Protein AF-A0AAV7D229-F1 (afdb_monomer_lite)

InterPro domains:
  IPR003193 ADP-ribosyl cyclase (CD38/157) [PF02267] (33-191)
  IPR003193 ADP-ribosyl cyclase (CD38/157) [PTHR10912] (14-195)

Radius of gyration: 22.85 Å; chains: 1; bounding box: 58×50×82 Å

Organism: Engystomops pustulosus (NCBI:txid76066)

pLDDT: mean 80.45, std 21.72, range [28.45, 98.75]

Foldseek 3Di:
DDDDDDDPVNVVVVVVVVVVVPPQPQAPAAFFDPPLLVLLLVLLCCCCPPLCVVQPDADSVQLSCLLCQQAFPDDQQAGALVSSVSNCVRQDDAADAPQEEAEDPPVVVVCVCCVLVPRHQYLCSGSLNVSCPPTDWHYTPVDRGTTRGRHHDCVRHCNGSVNSSCLNSLLVSLVRYHHAHEYEFEQPDVVGRDDDDDPDDCVPCSSCVVPPVNVPPDDDDDDDDDPDDDPHPYDYDYDPDPPDD

Sequence (245 aa):
MRPSRVTLDGLLFAMITIINLQRADQWRGPGTTPNLEDIVIGRCYDYIETVNPSVGKKNCTAIWEAFQGAFISKDPCSVFPSDYERYINLTLHDIPMNKSLFWENNKQLVHRLSDRGKRYMALGDTLMGWLADNLHFCGSSSNSGFDYNSCPTSSECESNAQESFWRSASVTYAKHSSGEIQIMLNGSTPGGGFPMPRAVRILQCVDFPGNPECTTNSGSGFTSVWMTMIPVWITIMNNYGNMND

Secondary structure (DSSP, 8-state):
-------HHHHHHHHHHHHHHT-----SEEPPPTTHHHHHHHHHHHIIIII-GGG----HHHHHHHHHHTTTTS-TT---GGGGHHHHHHH--PPPTT-EEEEES-HHHHHHHHTTTTS-EEGGGSHHHHHHTT----B-SSSSSB-SSEE--TTT-SSSHHHHHHHHHHHHHHHH--SSEEEEE-TTSTT-SSPP--S--IIIIIT-TT-GGGT-SS----------S----EEEEE-------

Structure (mmCIF, N/CA/C/O backbone):
data_AF-A0AAV7D229-F1
#
_entry.id   AF-A0AAV7D229-F1
#
loop_
_atom_site.group_PDB
_atom_site.id
_atom_site.type_symbol
_atom_site.label_atom_id
_atom_site.label_alt_id
_atom_site.label_comp_id
_atom_site.label_asym_id
_atom_site.label_entity_id
_atom_site.label_seq_id
_atom_site.pdbx_PDB_ins_code
_atom_site.Cartn_x
_atom_site.Cartn_y
_atom_site.Cartn_z
_atom_site.occupancy
_atom_site.B_iso_or_equiv
_atom_site.auth_seq_id
_atom_site.auth_comp_id
_atom_site.auth_asym_id
_atom_site.auth_atom_id
_atom_site.pdbx_PDB_model_num
ATOM 1 N N . MET A 1 1 ? 37.453 -1.808 -56.413 1.00 39.66 1 MET A N 1
ATOM 2 C CA . MET A 1 1 ? 36.719 -1.650 -55.137 1.00 39.66 1 MET A CA 1
ATOM 3 C C . MET A 1 1 ? 37.425 -2.495 -54.087 1.00 39.66 1 MET A C 1
ATOM 5 O O . MET A 1 1 ? 37.495 -3.703 -54.264 1.00 39.66 1 MET A O 1
ATOM 9 N N . ARG A 1 2 ? 38.064 -1.882 -53.080 1.00 38.62 2 ARG A N 1
ATOM 10 C CA . ARG A 1 2 ? 38.695 -2.626 -51.973 1.00 38.62 2 ARG A CA 1
ATOM 11 C C . ARG A 1 2 ? 37.631 -2.908 -50.908 1.00 38.62 2 ARG A C 1
ATOM 13 O O . ARG A 1 2 ? 36.910 -1.972 -50.571 1.00 38.62 2 ARG A O 1
ATOM 20 N N . PRO A 1 3 ? 37.528 -4.135 -50.375 1.00 46.88 3 PRO A N 1
ATOM 21 C CA . PRO A 1 3 ? 36.624 -4.404 -49.271 1.00 46.88 3 PRO A CA 1
ATOM 22 C C . PRO A 1 3 ? 37.187 -3.738 -48.013 1.00 46.88 3 PRO A C 1
ATOM 24 O O . PRO A 1 3 ? 38.357 -3.928 -47.666 1.00 46.88 3 PRO A O 1
ATOM 27 N N . SER A 1 4 ? 36.371 -2.924 -47.351 1.00 54.12 4 SER A N 1
ATOM 28 C CA . SER A 1 4 ? 36.702 -2.336 -46.057 1.00 54.12 4 SER A CA 1
ATOM 29 C C . SER A 1 4 ? 36.897 -3.466 -45.045 1.00 54.12 4 SER A C 1
ATOM 31 O O . SER A 1 4 ? 35.955 -4.193 -44.733 1.00 54.12 4 SER A O 1
ATOM 33 N N . ARG A 1 5 ? 38.130 -3.655 -44.558 1.00 60.75 5 ARG A N 1
ATOM 34 C CA . ARG A 1 5 ? 38.412 -4.584 -43.457 1.00 60.75 5 ARG A CA 1
ATOM 35 C C . ARG A 1 5 ? 37.833 -3.993 -42.178 1.00 60.75 5 ARG A C 1
ATOM 37 O O . ARG A 1 5 ? 38.346 -2.997 -41.679 1.00 60.75 5 ARG A O 1
ATOM 44 N N . VAL A 1 6 ? 36.784 -4.619 -41.657 1.00 59.16 6 VAL A N 1
ATOM 45 C CA . VAL A 1 6 ? 36.328 -4.394 -40.284 1.00 59.16 6 VAL A CA 1
ATOM 46 C C . VAL A 1 6 ? 37.417 -4.939 -39.358 1.00 59.16 6 VAL A C 1
ATOM 48 O O . VAL A 1 6 ? 37.802 -6.103 -39.474 1.00 59.16 6 VAL A O 1
ATOM 51 N N . THR A 1 7 ? 37.982 -4.089 -38.503 1.00 75.06 7 THR A N 1
ATOM 52 C CA . THR A 1 7 ? 39.012 -4.496 -37.540 1.00 75.06 7 THR A CA 1
ATOM 53 C C . THR A 1 7 ? 38.364 -5.197 -36.348 1.00 75.06 7 THR A C 1
ATOM 55 O O . THR A 1 7 ? 37.243 -4.868 -35.956 1.00 75.06 7 THR A O 1
ATOM 58 N N . LEU A 1 8 ? 39.069 -6.166 -35.758 1.00 68.12 8 LEU A N 1
ATOM 59 C CA . LEU A 1 8 ? 38.616 -6.876 -34.557 1.00 68.12 8 LEU A CA 1
ATOM 60 C C . LEU A 1 8 ? 38.326 -5.897 -33.407 1.00 68.12 8 LEU A C 1
ATOM 62 O O . LEU A 1 8 ? 37.342 -6.065 -32.696 1.00 68.12 8 LEU A O 1
ATOM 66 N N . ASP A 1 9 ? 39.112 -4.823 -33.305 1.00 71.25 9 ASP A N 1
ATOM 67 C CA . ASP A 1 9 ? 38.902 -3.742 -32.338 1.00 71.25 9 ASP A CA 1
ATOM 68 C C . ASP A 1 9 ? 37.598 -2.979 -32.596 1.00 71.25 9 ASP A C 1
ATOM 70 O O . ASP A 1 9 ? 36.890 -2.638 -31.655 1.00 71.25 9 ASP A O 1
ATOM 74 N N . GLY A 1 10 ? 37.227 -2.763 -33.864 1.00 73.44 10 GLY A N 1
ATOM 75 C CA . GLY A 1 10 ? 35.945 -2.155 -34.230 1.00 73.44 10 GLY A CA 1
ATOM 76 C C . GLY A 1 10 ? 34.748 -3.029 -33.845 1.00 73.44 10 GLY A C 1
ATOM 77 O O . GLY A 1 10 ? 33.734 -2.512 -33.380 1.00 73.44 10 GLY A O 1
ATOM 78 N N . LEU A 1 11 ? 34.882 -4.355 -33.966 1.00 73.75 11 LEU A N 1
ATOM 79 C CA . LEU A 1 11 ? 33.880 -5.311 -33.483 1.00 73.75 11 LEU A CA 1
ATOM 80 C C . LEU A 1 11 ? 33.828 -5.356 -31.953 1.00 73.75 11 LEU A C 1
ATOM 82 O O . LEU A 1 11 ? 32.740 -5.408 -31.393 1.00 73.75 11 LEU A O 1
ATOM 86 N N . LEU A 1 12 ? 34.975 -5.297 -31.272 1.00 69.81 12 LEU A N 1
ATOM 87 C CA . LEU A 1 12 ? 35.041 -5.300 -29.811 1.00 69.81 12 LEU A CA 1
ATOM 88 C C . LEU A 1 12 ? 34.428 -4.023 -29.224 1.00 69.81 12 LEU A C 1
ATOM 90 O O . LEU A 1 12 ? 33.632 -4.103 -28.294 1.00 69.81 12 LEU A O 1
ATOM 94 N N . PHE A 1 13 ? 34.727 -2.857 -29.802 1.00 69.94 13 PHE A N 1
ATOM 95 C CA . PHE A 1 13 ? 34.089 -1.594 -29.431 1.00 69.94 13 PHE A CA 1
ATOM 96 C C . PHE A 1 13 ? 32.586 -1.628 -29.699 1.00 69.94 13 PHE A C 1
ATOM 98 O O . PHE A 1 13 ? 31.817 -1.237 -28.824 1.00 69.94 13 PHE A O 1
ATOM 105 N N . ALA A 1 14 ? 32.144 -2.141 -30.851 1.00 67.44 14 ALA A N 1
ATOM 106 C CA . ALA A 1 14 ? 30.720 -2.299 -31.137 1.00 67.44 14 ALA A CA 1
ATOM 107 C C . ALA A 1 14 ? 30.042 -3.231 -30.119 1.00 67.44 14 ALA A C 1
ATOM 109 O O . ALA A 1 14 ? 29.000 -2.876 -29.583 1.00 67.44 14 ALA A O 1
ATOM 110 N N . MET A 1 15 ? 30.660 -4.363 -29.773 1.00 63.50 15 MET A N 1
ATOM 111 C CA . MET A 1 15 ? 30.154 -5.296 -28.761 1.00 63.50 15 MET A CA 1
ATOM 112 C C . MET A 1 15 ? 30.121 -4.674 -27.363 1.00 63.50 15 MET A C 1
ATOM 114 O O . MET A 1 15 ? 29.114 -4.797 -26.684 1.00 63.50 15 MET A O 1
ATOM 118 N N . ILE A 1 16 ? 31.160 -3.950 -26.937 1.00 61.31 16 ILE A N 1
ATOM 119 C CA . ILE A 1 16 ? 31.172 -3.227 -25.653 1.00 61.31 16 ILE A CA 1
ATOM 120 C C . ILE A 1 16 ? 30.088 -2.141 -25.636 1.00 61.31 16 ILE A C 1
ATOM 122 O O . ILE A 1 16 ? 29.421 -1.949 -24.622 1.00 61.31 16 ILE A O 1
ATOM 126 N N . THR A 1 17 ? 29.871 -1.450 -26.753 1.00 58.50 17 THR A N 1
ATOM 127 C CA . THR A 1 17 ? 28.811 -0.439 -26.875 1.00 58.50 17 THR A CA 1
ATOM 128 C C . THR A 1 17 ? 27.427 -1.096 -26.809 1.00 58.50 17 THR A C 1
ATOM 130 O O . THR A 1 17 ? 26.574 -0.622 -26.070 1.00 58.50 17 THR A O 1
ATOM 133 N N . ILE A 1 18 ? 27.224 -2.238 -27.477 1.00 57.59 18 ILE A N 1
ATOM 134 C CA . ILE A 1 18 ? 25.986 -3.037 -27.422 1.00 57.59 18 ILE A CA 1
ATOM 135 C C . ILE A 1 18 ? 25.740 -3.601 -26.012 1.00 57.59 18 ILE A C 1
ATOM 137 O O . ILE A 1 18 ? 24.624 -3.506 -25.515 1.00 57.59 18 ILE A O 1
ATOM 141 N N . ILE A 1 19 ? 26.774 -4.109 -25.331 1.00 54.88 19 ILE A N 1
ATOM 142 C CA . ILE A 1 19 ? 26.694 -4.605 -23.946 1.00 54.88 19 ILE A CA 1
ATOM 143 C C . ILE A 1 19 ? 26.303 -3.474 -22.982 1.00 54.88 19 ILE A C 1
ATOM 145 O O . ILE A 1 19 ? 25.500 -3.693 -22.080 1.00 54.88 19 ILE A O 1
ATOM 149 N N . ASN A 1 20 ? 26.825 -2.257 -23.174 1.00 50.81 20 ASN A N 1
ATOM 150 C CA . ASN A 1 20 ? 26.458 -1.104 -22.345 1.00 50.81 20 ASN A CA 1
ATOM 151 C C . ASN A 1 20 ? 25.061 -0.542 -22.672 1.00 50.81 20 ASN A C 1
ATOM 153 O O . ASN A 1 20 ? 24.402 -0.033 -21.772 1.00 50.81 20 ASN A O 1
ATOM 157 N N . LEU A 1 21 ? 24.583 -0.666 -23.916 1.00 49.28 21 LEU A N 1
ATOM 158 C CA . LEU A 1 21 ? 23.215 -0.296 -24.319 1.00 49.28 21 LEU A CA 1
ATOM 159 C C . LEU A 1 21 ? 22.145 -1.313 -23.879 1.00 49.28 21 LEU A C 1
ATOM 161 O O . LEU A 1 21 ? 20.966 -0.978 -23.865 1.00 49.28 21 LEU A O 1
ATOM 165 N N . GLN A 1 22 ? 22.535 -2.542 -23.528 1.00 45.69 22 GLN A N 1
ATOM 166 C CA . GLN A 1 22 ? 21.637 -3.631 -23.118 1.00 45.69 22 GLN A CA 1
ATOM 167 C C . GLN A 1 22 ? 21.624 -3.904 -21.609 1.00 45.69 22 GLN A C 1
ATOM 169 O O . GLN A 1 22 ? 21.154 -4.961 -21.182 1.00 45.69 22 GLN A O 1
ATOM 174 N N . ARG A 1 23 ? 22.081 -2.972 -20.767 1.00 50.50 23 ARG A N 1
ATOM 175 C CA . ARG A 1 23 ? 21.663 -3.011 -19.364 1.00 50.50 23 ARG A CA 1
ATOM 176 C C . ARG A 1 23 ? 20.209 -2.553 -19.305 1.00 50.50 23 ARG A C 1
ATOM 178 O O . ARG A 1 23 ? 19.932 -1.377 -19.130 1.00 50.50 23 ARG A O 1
ATOM 185 N N . ALA A 1 24 ? 19.281 -3.501 -19.452 1.00 55.66 24 ALA A N 1
ATOM 186 C CA . ALA A 1 24 ? 18.057 -3.422 -18.666 1.00 55.66 24 ALA A CA 1
ATOM 187 C C . ALA A 1 24 ? 18.522 -3.163 -17.230 1.00 55.66 24 ALA A C 1
ATOM 189 O O . ALA A 1 24 ? 19.373 -3.917 -16.746 1.00 55.66 24 ALA A O 1
ATOM 190 N N . ASP A 1 25 ? 18.114 -2.042 -16.638 1.00 63.59 25 ASP A N 1
ATOM 191 C CA . ASP A 1 25 ? 18.619 -1.603 -15.340 1.00 63.59 25 ASP A CA 1
ATOM 192 C C . ASP A 1 25 ? 18.453 -2.744 -14.336 1.00 63.59 25 ASP A C 1
ATOM 194 O O . ASP A 1 25 ? 17.349 -3.085 -13.924 1.00 63.59 25 ASP A O 1
ATOM 198 N N . GLN A 1 26 ? 19.558 -3.419 -14.017 1.00 80.44 26 GLN A N 1
ATOM 199 C CA . GLN A 1 26 ? 19.537 -4.542 -13.099 1.00 80.44 26 GLN A CA 1
ATOM 200 C C . GLN A 1 26 ? 19.527 -3.955 -11.695 1.00 80.44 26 GLN A C 1
ATOM 202 O O . GLN A 1 26 ? 20.572 -3.575 -11.162 1.00 80.44 26 GLN A O 1
ATOM 207 N N . TRP A 1 27 ? 18.336 -3.844 -11.123 1.00 90.88 27 TRP A N 1
ATOM 208 C CA . TRP A 1 27 ? 18.140 -3.294 -9.792 1.00 90.88 27 TRP A CA 1
ATOM 209 C C . TRP A 1 27 ? 18.528 -4.301 -8.707 1.00 90.88 27 TRP A C 1
ATOM 211 O O . TRP A 1 27 ? 18.562 -5.515 -8.931 1.00 90.88 27 TRP A O 1
ATOM 221 N N . ARG A 1 28 ? 18.808 -3.809 -7.496 1.00 92.56 28 ARG A N 1
ATOM 222 C CA . ARG A 1 28 ? 19.153 -4.675 -6.355 1.00 92.56 28 ARG A CA 1
ATOM 223 C C . ARG A 1 28 ? 17.939 -5.246 -5.623 1.00 92.56 28 ARG A C 1
ATOM 225 O O . ARG A 1 28 ? 18.107 -6.148 -4.803 1.00 92.56 28 ARG A O 1
ATOM 232 N N . GLY A 1 29 ? 16.746 -4.710 -5.867 1.00 92.75 29 GLY A N 1
ATOM 233 C CA . GL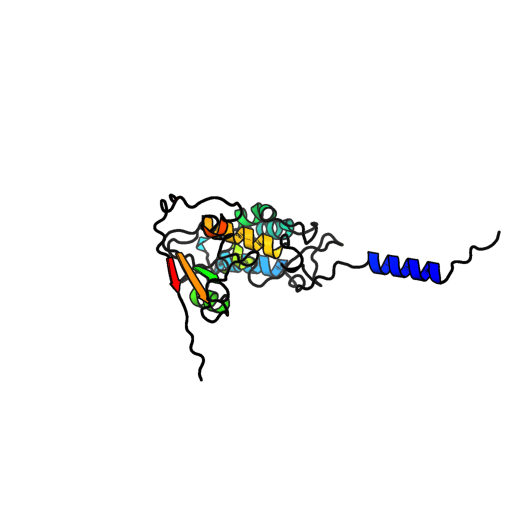Y A 1 29 ? 15.513 -5.163 -5.235 1.00 92.75 29 GLY A CA 1
ATOM 234 C C . GLY A 1 29 ? 14.895 -6.367 -5.949 1.00 92.75 29 GLY A C 1
ATOM 235 O O . GLY A 1 29 ? 15.173 -6.601 -7.129 1.00 92.75 29 GLY A O 1
ATOM 236 N N . PRO A 1 30 ? 14.037 -7.133 -5.253 1.00 95.00 30 PRO A N 1
ATOM 237 C CA . PRO A 1 30 ? 13.289 -8.218 -5.875 1.00 95.00 30 PRO A CA 1
ATOM 238 C C . PRO A 1 30 ? 12.403 -7.675 -7.000 1.00 95.00 30 PRO A C 1
ATOM 240 O O . PRO A 1 30 ? 11.846 -6.583 -6.886 1.00 95.00 30 PRO A O 1
ATOM 243 N N . GLY A 1 31 ? 12.273 -8.443 -8.079 1.00 95.06 31 GLY A N 1
ATOM 244 C CA . GLY A 1 31 ? 11.356 -8.117 -9.163 1.00 95.06 31 GLY A CA 1
ATOM 245 C C . GLY A 1 31 ? 9.888 -8.159 -8.741 1.00 95.06 31 GLY A C 1
ATOM 246 O O . GLY A 1 31 ? 9.525 -8.571 -7.633 1.00 95.06 31 GLY A O 1
ATOM 247 N N . THR A 1 32 ? 9.032 -7.739 -9.665 1.00 97.38 32 THR A N 1
ATOM 248 C CA . THR A 1 32 ? 7.583 -7.721 -9.485 1.00 97.38 32 THR A CA 1
ATOM 249 C C . THR A 1 32 ? 7.051 -9.102 -9.098 1.00 97.38 32 THR A C 1
ATOM 251 O O . THR A 1 32 ? 7.467 -10.127 -9.637 1.00 97.38 32 THR A O 1
ATOM 254 N N . THR A 1 33 ? 6.105 -9.145 -8.160 1.00 98.38 33 THR A N 1
ATOM 255 C CA . THR A 1 33 ? 5.471 -10.392 -7.727 1.00 98.38 33 THR A CA 1
ATOM 256 C C . THR A 1 33 ? 4.755 -11.074 -8.906 1.00 98.38 33 THR A C 1
ATOM 258 O O . THR A 1 33 ? 3.960 -10.424 -9.589 1.00 98.38 33 THR A O 1
ATOM 261 N N . PRO A 1 34 ? 4.993 -12.374 -9.169 1.00 97.69 34 PRO A N 1
ATOM 262 C CA . PRO A 1 34 ? 4.266 -13.108 -10.204 1.00 97.69 34 PRO A CA 1
ATOM 263 C C . PRO A 1 34 ? 2.751 -13.07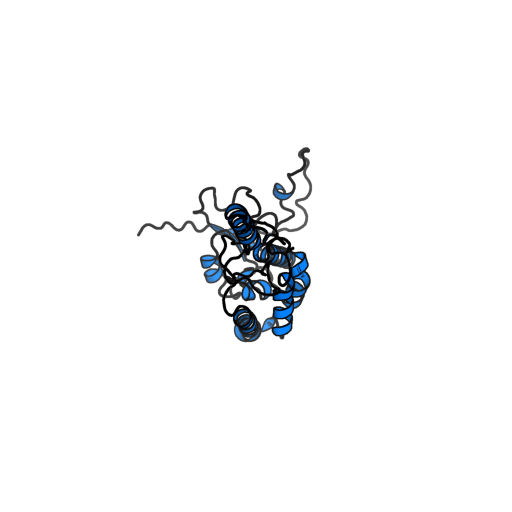9 -9.970 1.00 97.69 34 PRO A C 1
ATOM 265 O O . PRO A 1 34 ? 2.304 -13.165 -8.828 1.00 97.69 34 PRO A O 1
ATOM 268 N N . ASN A 1 35 ? 1.964 -13.000 -11.048 1.00 97.75 35 ASN A N 1
ATOM 269 C CA . ASN A 1 35 ? 0.495 -12.918 -11.002 1.00 97.75 35 ASN A CA 1
ATOM 270 C C . ASN A 1 35 ? -0.030 -11.724 -10.180 1.00 97.75 35 ASN A C 1
ATOM 272 O O . ASN A 1 35 ? -1.050 -11.829 -9.500 1.00 97.75 35 ASN A O 1
ATOM 276 N N . LEU A 1 36 ? 0.681 -10.588 -10.220 1.00 98.19 36 LEU A N 1
ATOM 277 C CA . LEU A 1 36 ? 0.336 -9.391 -9.448 1.00 98.19 36 LEU A CA 1
ATOM 278 C C . LEU A 1 36 ? -1.130 -8.965 -9.633 1.00 98.19 36 LEU A C 1
ATOM 280 O O . LEU A 1 36 ? -1.795 -8.660 -8.647 1.00 98.19 36 LEU A O 1
ATOM 284 N N . GLU A 1 37 ? -1.630 -8.990 -10.871 1.00 98.06 37 GLU A N 1
ATOM 285 C CA . GLU A 1 37 ? -3.024 -8.672 -11.204 1.00 98.06 37 GLU A CA 1
ATOM 286 C C . GLU A 1 37 ? -4.014 -9.562 -10.450 1.00 98.06 37 GLU A C 1
ATOM 288 O O . GLU A 1 37 ? -4.851 -9.062 -9.697 1.00 98.06 37 GLU A O 1
ATOM 293 N N . ASP A 1 38 ? -3.873 -10.880 -10.596 1.00 98.50 38 ASP A N 1
ATOM 294 C CA . ASP A 1 38 ? -4.762 -11.857 -9.968 1.00 98.50 38 ASP A CA 1
ATOM 295 C C . ASP A 1 38 ? -4.733 -11.742 -8.442 1.00 98.50 38 ASP A C 1
ATOM 297 O O . ASP A 1 38 ? -5.769 -11.836 -7.782 1.00 98.50 38 ASP A O 1
ATOM 301 N N . ILE A 1 39 ? -3.551 -11.496 -7.867 1.00 98.75 39 ILE A N 1
ATOM 302 C CA . ILE A 1 39 ? -3.389 -11.311 -6.423 1.00 98.75 39 ILE A CA 1
ATOM 303 C C . ILE A 1 39 ? -4.121 -10.051 -5.959 1.00 98.75 39 ILE A C 1
ATOM 305 O O . ILE A 1 39 ? -4.865 -10.113 -4.981 1.00 98.75 39 ILE A O 1
ATOM 309 N N . VAL A 1 40 ? -3.930 -8.913 -6.633 1.00 98.56 40 VAL A N 1
ATOM 310 C CA . VAL A 1 40 ? -4.561 -7.644 -6.241 1.00 98.56 40 VAL A CA 1
ATOM 311 C C . VAL A 1 40 ? -6.078 -7.718 -6.408 1.00 98.56 40 VAL A C 1
ATOM 313 O O . VAL A 1 40 ? -6.814 -7.352 -5.490 1.00 98.56 40 VAL A O 1
ATOM 316 N N . ILE A 1 41 ? -6.566 -8.245 -7.531 1.00 98.62 41 ILE A N 1
ATOM 317 C CA . ILE A 1 41 ? -8.004 -8.412 -7.774 1.00 98.62 41 ILE A CA 1
ATOM 318 C C . ILE A 1 41 ? -8.610 -9.392 -6.762 1.00 98.62 41 ILE A C 1
ATOM 320 O O . ILE A 1 41 ? -9.637 -9.088 -6.151 1.00 98.62 41 ILE A O 1
ATOM 324 N N . GLY A 1 42 ? -7.959 -10.533 -6.524 1.00 98.62 42 GLY A N 1
ATOM 325 C CA . GLY A 1 42 ? -8.403 -11.527 -5.547 1.00 98.62 42 GLY A CA 1
ATOM 326 C C . GLY A 1 42 ? -8.469 -10.962 -4.128 1.00 98.62 42 GLY A C 1
ATOM 327 O O . GLY A 1 42 ? -9.481 -11.120 -3.448 1.00 98.62 42 GLY A O 1
ATOM 328 N N . ARG A 1 43 ? -7.436 -10.225 -3.699 1.00 98.56 43 ARG A N 1
ATOM 329 C CA . ARG A 1 43 ? -7.420 -9.533 -2.401 1.00 98.56 43 ARG A CA 1
ATOM 330 C C . ARG A 1 43 ? -8.501 -8.466 -2.290 1.00 98.56 43 ARG A C 1
ATOM 332 O O . ARG A 1 43 ? -9.031 -8.282 -1.202 1.00 98.56 43 ARG A O 1
ATOM 339 N N . CYS A 1 44 ? -8.825 -7.772 -3.379 1.00 98.69 44 CYS A N 1
ATOM 340 C CA . CYS A 1 44 ? -9.896 -6.779 -3.393 1.00 98.69 44 CYS A CA 1
ATOM 341 C C . CYS A 1 44 ? -11.253 -7.420 -3.122 1.00 98.69 44 CYS A C 1
ATOM 343 O O . CYS A 1 44 ? -11.958 -6.966 -2.223 1.00 98.69 44 CYS A O 1
ATOM 345 N N . TYR A 1 45 ? -11.583 -8.504 -3.828 1.00 98.44 45 TYR A N 1
ATOM 346 C CA . TYR A 1 45 ? -12.828 -9.230 -3.583 1.00 98.44 45 TYR A CA 1
ATOM 347 C C . TYR A 1 45 ? -12.869 -9.857 -2.189 1.00 98.44 45 TYR A C 1
ATOM 349 O O . TYR A 1 45 ? -13.867 -9.703 -1.492 1.00 98.44 45 TYR A O 1
ATOM 357 N N . ASP A 1 46 ? -11.781 -10.489 -1.743 1.00 97.94 46 ASP A N 1
ATOM 358 C CA . ASP A 1 46 ? -11.698 -11.023 -0.380 1.00 97.94 46 ASP A CA 1
ATOM 359 C C . ASP A 1 46 ? -11.930 -9.922 0.664 1.00 97.94 46 ASP A C 1
ATOM 361 O O . ASP A 1 46 ? -12.712 -10.087 1.599 1.00 97.94 46 ASP A O 1
ATOM 365 N N . TYR A 1 47 ? -11.328 -8.749 0.469 1.00 98.25 47 TYR A N 1
ATOM 366 C CA . TYR A 1 47 ? -11.465 -7.658 1.418 1.00 98.25 47 TYR A CA 1
ATOM 367 C C . TYR A 1 47 ? -12.901 -7.129 1.508 1.00 98.25 47 TYR A C 1
ATOM 369 O O . TYR A 1 47 ? -13.433 -6.993 2.610 1.00 98.25 47 TYR A O 1
ATOM 377 N N . ILE A 1 48 ? -13.535 -6.834 0.367 1.00 97.62 48 ILE A N 1
ATOM 378 C CA . ILE A 1 48 ? -14.876 -6.226 0.347 1.00 97.62 48 ILE A CA 1
ATOM 379 C C . ILE A 1 48 ? -15.998 -7.220 0.666 1.00 97.62 48 ILE A C 1
ATOM 381 O O . ILE A 1 48 ? -17.073 -6.784 1.060 1.00 97.62 48 ILE A O 1
ATOM 385 N N . GLU A 1 49 ? -15.773 -8.528 0.515 1.00 96.75 49 GLU A N 1
ATOM 386 C CA . GLU A 1 49 ? -16.796 -9.552 0.776 1.00 96.75 49 GLU A CA 1
ATOM 387 C C . GLU A 1 49 ? -16.599 -10.273 2.119 1.00 96.75 49 GLU A C 1
ATOM 389 O O . GLU A 1 49 ? -17.582 -10.676 2.743 1.00 96.75 49 GLU A O 1
ATOM 394 N N . THR A 1 50 ? -15.356 -10.454 2.589 1.00 95.94 50 THR A N 1
ATOM 395 C CA . THR A 1 50 ? -15.059 -11.309 3.758 1.00 95.94 50 THR A CA 1
ATOM 396 C C . THR A 1 50 ? -14.380 -10.564 4.906 1.00 95.94 50 THR A C 1
ATOM 398 O O . THR A 1 50 ? -14.750 -10.771 6.065 1.00 95.94 50 THR A O 1
ATOM 401 N N . VAL A 1 51 ? -13.408 -9.691 4.620 1.00 95.81 51 VAL A N 1
ATOM 402 C CA . VAL A 1 51 ? -12.601 -9.031 5.664 1.00 95.81 51 VAL A CA 1
ATOM 403 C C . VAL A 1 51 ? -13.341 -7.845 6.263 1.00 95.81 51 VAL A C 1
ATOM 405 O O . VAL A 1 51 ? -13.481 -7.753 7.483 1.00 95.81 51 VAL A O 1
ATOM 408 N N . ASN A 1 52 ? -13.829 -6.940 5.415 1.00 96.12 52 ASN A N 1
ATOM 409 C CA . ASN A 1 52 ? -14.546 -5.748 5.840 1.00 96.12 52 ASN A CA 1
ATOM 410 C C . ASN A 1 52 ? -15.708 -5.398 4.888 1.00 96.12 52 ASN A C 1
ATOM 412 O O . ASN A 1 52 ? -15.623 -4.425 4.129 1.00 96.12 52 ASN A O 1
ATOM 416 N N . PRO A 1 53 ? -16.843 -6.118 4.987 1.00 94.75 53 PRO A N 1
ATOM 417 C CA . PRO A 1 53 ? -18.019 -5.867 4.149 1.00 94.75 53 PRO A CA 1
ATOM 418 C C . PRO A 1 53 ? -18.625 -4.465 4.290 1.00 94.75 53 PRO A C 1
ATOM 420 O O . PRO A 1 53 ? -19.375 -4.016 3.425 1.00 94.75 53 PRO A O 1
ATOM 423 N N . SER A 1 54 ? -18.298 -3.745 5.371 1.00 94.19 54 SER A N 1
ATOM 424 C CA . SER A 1 54 ? -18.806 -2.389 5.614 1.00 94.19 54 SER A CA 1
ATOM 425 C C . SER A 1 54 ? -18.261 -1.346 4.631 1.00 94.19 54 SER A C 1
ATOM 427 O O . SER A 1 54 ? -18.895 -0.313 4.434 1.00 94.19 54 SER A O 1
ATOM 429 N N . VAL A 1 55 ? -17.141 -1.637 3.953 1.00 94.38 55 VAL A N 1
ATOM 430 C CA . VAL A 1 55 ? -16.595 -0.784 2.879 1.00 94.38 55 VAL A CA 1
ATOM 431 C C . VAL A 1 55 ? -17.531 -0.706 1.671 1.00 94.38 55 VAL A C 1
ATOM 433 O O . VAL A 1 55 ? -17.472 0.256 0.900 1.00 94.38 55 VAL A O 1
ATOM 436 N N . GLY A 1 56 ? -18.422 -1.687 1.523 1.00 93.12 56 GLY A N 1
ATOM 437 C CA . GLY A 1 56 ? -19.366 -1.753 0.422 1.00 93.12 56 GLY A CA 1
ATOM 438 C C . GLY A 1 56 ? -18.704 -2.096 -0.911 1.00 93.12 56 GLY A C 1
ATOM 439 O O . GLY A 1 56 ? -17.527 -2.448 -1.003 1.00 93.12 56 GLY A O 1
ATOM 440 N N . LYS A 1 57 ? -19.499 -2.007 -1.980 1.00 93.50 57 LYS A N 1
ATOM 441 C CA . LYS A 1 57 ? -19.063 -2.403 -3.321 1.00 93.50 57 LYS A CA 1
ATOM 442 C C . LYS A 1 57 ? -17.990 -1.455 -3.848 1.00 93.50 57 LYS A C 1
ATOM 444 O O . LYS A 1 57 ? -18.198 -0.246 -3.937 1.00 93.50 57 LYS A O 1
ATOM 449 N N . LYS A 1 58 ? -16.878 -2.035 -4.288 1.00 96.56 58 LYS A N 1
ATOM 450 C CA . LYS A 1 58 ? -15.794 -1.351 -4.994 1.00 96.56 58 LYS A CA 1
ATOM 451 C C . LYS A 1 58 ? -15.568 -2.028 -6.344 1.00 96.56 58 LYS A C 1
ATOM 453 O O . LYS A 1 58 ? -15.775 -3.230 -6.486 1.00 96.56 58 LYS A O 1
ATOM 458 N N . ASN A 1 59 ? -15.157 -1.260 -7.349 1.00 98.25 59 ASN A N 1
ATOM 459 C CA . ASN A 1 59 ? -14.805 -1.820 -8.652 1.00 98.25 59 ASN A CA 1
ATOM 460 C C . ASN A 1 59 ? -13.338 -2.277 -8.625 1.00 98.25 59 ASN A C 1
ATOM 462 O O . ASN A 1 59 ? -12.436 -1.465 -8.826 1.00 98.25 59 ASN A O 1
ATOM 466 N N . CYS A 1 60 ? -13.114 -3.566 -8.357 1.00 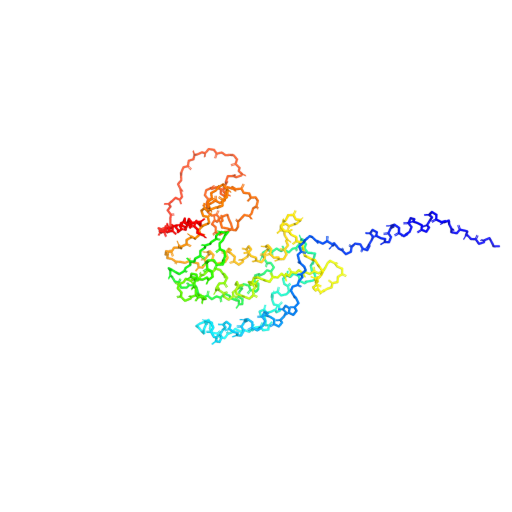98.56 60 CYS A N 1
ATOM 467 C CA . CYS A 1 60 ? -11.772 -4.139 -8.234 1.00 98.56 60 CYS A CA 1
ATOM 468 C C . CYS A 1 60 ? -10.946 -4.033 -9.525 1.00 98.56 60 CYS A C 1
ATOM 470 O O . CYS A 1 60 ? -9.748 -3.774 -9.448 1.00 98.56 60 CYS A O 1
ATOM 472 N N . THR A 1 61 ? -11.574 -4.131 -10.701 1.00 98.50 61 THR A N 1
ATOM 473 C CA . THR A 1 61 ? -10.893 -3.922 -11.990 1.00 98.50 61 THR A CA 1
ATOM 474 C C . THR A 1 61 ? -10.414 -2.479 -12.133 1.00 98.50 61 THR A C 1
ATOM 476 O O . THR A 1 61 ? -9.250 -2.247 -12.437 1.00 98.50 61 THR A O 1
ATOM 479 N N . ALA A 1 62 ? -11.263 -1.494 -11.822 1.00 98.69 62 ALA A N 1
ATOM 480 C CA . ALA A 1 62 ? -10.870 -0.084 -11.881 1.00 98.69 62 ALA A CA 1
ATOM 481 C C . ALA A 1 62 ? -9.787 0.274 -10.845 1.00 98.69 62 ALA A C 1
ATOM 483 O O . ALA A 1 62 ? -8.933 1.118 -11.113 1.00 98.69 62 ALA A O 1
ATOM 484 N N . ILE A 1 63 ? -9.818 -0.358 -9.664 1.00 98.75 63 ILE A N 1
ATOM 485 C CA . ILE A 1 63 ? -8.761 -0.224 -8.651 1.00 98.75 63 ILE A CA 1
ATOM 486 C C . ILE A 1 63 ? -7.440 -0.768 -9.193 1.00 98.75 63 ILE A C 1
ATOM 488 O O . ILE A 1 63 ? -6.421 -0.091 -9.081 1.00 98.75 63 ILE A O 1
ATOM 492 N N . TRP A 1 64 ? -7.460 -1.954 -9.803 1.00 98.62 64 TRP A N 1
ATOM 493 C CA . TRP A 1 64 ? -6.280 -2.551 -10.419 1.00 98.62 64 TRP A CA 1
ATOM 494 C C . TRP A 1 64 ? -5.711 -1.679 -11.544 1.00 98.62 64 TRP A C 1
ATOM 496 O O . TRP A 1 64 ? -4.521 -1.376 -11.538 1.00 98.62 64 TRP A O 1
ATOM 506 N N . GLU A 1 65 ? -6.552 -1.203 -12.465 1.00 98.50 65 GLU A N 1
ATOM 507 C CA . GLU A 1 65 ? -6.150 -0.285 -13.539 1.00 98.50 65 GLU A CA 1
ATOM 508 C C . GLU A 1 65 ? -5.503 0.995 -12.994 1.00 98.50 65 GLU A C 1
ATOM 510 O O . GLU A 1 65 ? -4.473 1.437 -13.503 1.00 98.50 65 GLU A O 1
ATOM 515 N N . ALA A 1 66 ? -6.072 1.577 -11.933 1.00 98.69 66 ALA A N 1
ATOM 516 C CA . ALA A 1 66 ? -5.501 2.749 -11.276 1.00 98.69 66 ALA A CA 1
ATOM 517 C C . ALA A 1 66 ? -4.181 2.437 -10.554 1.00 98.69 66 ALA A C 1
ATOM 519 O O . ALA A 1 66 ? -3.284 3.276 -10.548 1.00 98.69 66 ALA A O 1
ATOM 520 N N . PHE A 1 67 ? -4.058 1.247 -9.961 1.00 98.56 67 PHE A N 1
ATOM 521 C CA . PHE A 1 67 ? -2.844 0.792 -9.291 1.00 98.56 67 PHE A CA 1
ATOM 522 C C . PHE A 1 67 ? -1.689 0.625 -10.283 1.00 98.56 67 PHE A C 1
ATOM 524 O O . PHE A 1 67 ? -0.652 1.262 -10.121 1.00 98.56 67 PHE A O 1
ATOM 531 N N . GLN A 1 68 ? -1.871 -0.179 -11.337 1.00 97.38 68 GLN A N 1
ATOM 532 C CA . GLN A 1 68 ? -0.819 -0.403 -12.334 1.00 97.38 68 GLN A CA 1
ATOM 533 C C . GLN A 1 68 ? -0.511 0.869 -13.136 1.00 97.38 68 GLN A C 1
ATOM 535 O O . GLN A 1 68 ? 0.649 1.165 -13.419 1.00 97.38 68 GLN A O 1
ATOM 540 N N . GLY A 1 69 ? -1.535 1.672 -13.452 1.00 97.25 69 GLY A N 1
ATOM 541 C CA . GLY A 1 69 ? -1.386 2.904 -14.227 1.00 97.25 69 GLY A CA 1
ATOM 542 C C . GLY A 1 69 ? -0.534 3.971 -13.534 1.00 97.25 69 GLY A C 1
ATOM 543 O O . GLY A 1 69 ? -0.055 4.893 -14.192 1.00 97.25 69 GLY A O 1
ATOM 544 N N . ALA A 1 70 ? -0.303 3.844 -12.225 1.00 97.50 70 ALA A N 1
ATOM 545 C CA . ALA A 1 70 ? 0.561 4.752 -11.487 1.00 97.50 70 ALA A CA 1
ATOM 546 C C . ALA A 1 70 ? 2.048 4.593 -11.847 1.00 97.50 70 ALA A C 1
ATOM 548 O O . ALA A 1 70 ? 2.779 5.580 -11.775 1.00 97.50 70 ALA A O 1
ATOM 549 N N . PHE A 1 71 ? 2.495 3.398 -12.252 1.00 96.00 71 PHE A N 1
ATOM 550 C CA . PHE A 1 71 ? 3.921 3.097 -12.449 1.00 96.00 71 PHE A CA 1
ATOM 551 C C . PHE A 1 71 ? 4.262 2.390 -13.768 1.00 96.00 71 PHE A C 1
ATOM 553 O O . PHE A 1 71 ? 5.423 2.386 -14.171 1.00 96.00 71 PHE A O 1
ATOM 560 N N . ILE A 1 72 ? 3.287 1.793 -14.455 1.00 94.75 72 ILE A N 1
ATOM 561 C CA . ILE A 1 72 ? 3.504 1.194 -15.774 1.00 94.75 72 ILE A CA 1
ATOM 562 C C . ILE A 1 72 ? 3.805 2.281 -16.810 1.00 94.75 72 ILE A C 1
ATOM 564 O O . ILE A 1 72 ? 3.203 3.353 -16.801 1.00 94.75 72 ILE A O 1
ATOM 568 N N . SER A 1 73 ? 4.723 1.982 -17.738 1.00 90.88 73 SER A N 1
ATOM 569 C CA . SER A 1 73 ? 5.174 2.906 -18.795 1.00 90.88 73 SER A CA 1
ATOM 570 C C . SER A 1 73 ? 5.791 4.210 -18.271 1.00 90.88 73 SER A C 1
ATOM 572 O O . SER A 1 73 ? 5.788 5.224 -18.968 1.00 90.88 73 SER A O 1
ATOM 574 N N . LYS A 1 74 ? 6.329 4.185 -17.048 1.00 92.19 74 LYS A N 1
ATOM 575 C CA . LYS A 1 74 ? 7.122 5.268 -16.463 1.00 92.19 74 LYS A CA 1
ATOM 576 C C . LYS A 1 74 ? 8.540 4.796 -16.205 1.00 92.19 74 LYS A C 1
ATOM 578 O O . LYS A 1 74 ? 8.788 3.605 -16.036 1.00 92.19 74 LYS A O 1
ATOM 583 N N . ASP A 1 75 ? 9.455 5.755 -16.138 1.00 91.62 75 ASP A N 1
ATOM 584 C CA . ASP A 1 75 ? 10.790 5.492 -15.623 1.00 91.62 75 ASP A CA 1
ATOM 585 C C . ASP A 1 75 ? 10.683 4.954 -14.174 1.00 91.62 75 ASP A C 1
ATOM 587 O O . ASP A 1 75 ? 10.001 5.582 -13.354 1.00 91.62 75 ASP A O 1
ATOM 591 N N . PRO A 1 76 ? 11.310 3.806 -13.837 1.00 92.56 76 PRO A N 1
ATOM 592 C CA . PRO A 1 76 ? 11.172 3.173 -12.520 1.00 92.56 76 PRO A CA 1
ATOM 593 C C . PRO A 1 76 ? 11.619 4.040 -11.336 1.00 92.56 76 PRO A C 1
ATOM 595 O O . PRO A 1 76 ? 11.237 3.747 -10.203 1.00 92.56 76 PRO A O 1
ATOM 598 N N . CYS A 1 77 ? 12.392 5.100 -11.590 1.00 92.94 77 CYS A N 1
ATOM 599 C CA . CYS A 1 77 ? 12.839 6.083 -10.608 1.00 92.94 77 CYS A CA 1
ATOM 600 C C . CYS A 1 77 ? 12.150 7.451 -10.754 1.00 92.94 77 CYS A C 1
ATOM 602 O O . CYS A 1 77 ? 12.575 8.422 -10.125 1.00 92.94 77 CYS A O 1
ATOM 604 N N . SER A 1 78 ? 11.069 7.539 -11.531 1.00 94.44 78 SER A N 1
ATOM 605 C CA . SER A 1 78 ? 10.268 8.753 -11.730 1.00 94.44 78 SER A CA 1
ATOM 606 C C . SER A 1 78 ? 8.782 8.493 -11.466 1.00 94.44 78 SER A C 1
ATOM 608 O O . SER A 1 78 ? 7.915 8.909 -12.236 1.00 94.44 78 SER A O 1
ATOM 610 N N . VAL A 1 79 ? 8.488 7.788 -10.373 1.00 96.06 79 VAL A N 1
ATOM 611 C CA . VAL A 1 79 ? 7.126 7.563 -9.873 1.00 96.06 79 VAL A CA 1
ATOM 612 C C . VAL A 1 79 ? 6.939 8.367 -8.595 1.00 96.06 79 VAL A C 1
ATOM 614 O O . VAL A 1 79 ? 7.749 8.271 -7.673 1.00 96.06 79 VAL A O 1
ATOM 617 N N . PHE A 1 80 ? 5.862 9.141 -8.507 1.00 96.00 80 PHE A N 1
ATOM 618 C CA . PHE A 1 80 ? 5.596 10.074 -7.411 1.00 96.00 80 PHE A CA 1
ATOM 619 C C . PHE A 1 80 ? 4.321 9.705 -6.637 1.00 96.00 80 PHE A C 1
ATOM 621 O O . PHE A 1 80 ? 3.420 9.079 -7.192 1.00 96.00 80 PHE A O 1
ATOM 628 N N . PRO A 1 81 ? 4.169 10.127 -5.366 1.00 95.50 81 PRO A N 1
ATOM 629 C CA . PRO A 1 81 ? 2.959 9.840 -4.586 1.00 95.50 81 PRO A CA 1
ATOM 630 C C . PRO A 1 81 ? 1.653 10.314 -5.244 1.00 95.50 81 PRO A C 1
ATOM 632 O O . PRO A 1 81 ? 0.614 9.677 -5.068 1.00 95.50 81 PRO A O 1
ATOM 635 N N . SER A 1 82 ? 1.711 11.405 -6.017 1.00 97.06 82 SER A N 1
ATOM 636 C CA . SER A 1 82 ? 0.581 11.947 -6.785 1.00 97.06 82 SER A CA 1
ATOM 637 C C . SER A 1 82 ? 0.091 11.002 -7.879 1.00 97.06 82 SER A C 1
ATOM 639 O O . SER A 1 82 ? -1.087 11.018 -8.216 1.00 97.06 82 SER A O 1
ATOM 641 N N . ASP A 1 83 ? 0.958 10.135 -8.405 1.00 98.12 83 ASP A N 1
ATOM 642 C CA . ASP A 1 83 ? 0.573 9.165 -9.431 1.00 98.12 83 ASP A CA 1
ATOM 643 C C . ASP A 1 83 ? -0.434 8.132 -8.913 1.00 98.12 83 ASP A C 1
ATOM 645 O O . ASP A 1 83 ? -1.214 7.576 -9.685 1.00 98.12 83 ASP A O 1
ATOM 649 N N . TYR A 1 84 ? -0.457 7.913 -7.595 1.00 98.50 84 TYR A N 1
ATOM 650 C CA . TYR A 1 84 ? -1.389 7.011 -6.926 1.00 98.50 84 TYR A CA 1
ATOM 651 C C . TYR A 1 84 ? -2.697 7.683 -6.492 1.00 98.50 84 TYR A C 1
ATOM 653 O O . TYR A 1 84 ? -3.548 7.008 -5.917 1.00 98.50 84 TYR A O 1
ATOM 661 N N . GLU A 1 85 ? -2.922 8.972 -6.771 1.00 98.31 85 GLU A N 1
ATOM 662 C CA . GLU A 1 85 ? -4.121 9.695 -6.314 1.00 98.31 85 GLU A CA 1
ATOM 663 C C . GLU A 1 85 ? -5.424 8.992 -6.730 1.00 98.31 85 GLU A C 1
ATOM 665 O O . GLU A 1 85 ? -6.329 8.796 -5.915 1.00 98.31 85 GLU A O 1
ATOM 670 N N . ARG A 1 86 ? -5.506 8.522 -7.982 1.00 98.56 86 ARG A N 1
ATOM 671 C CA . ARG A 1 86 ? -6.681 7.782 -8.467 1.00 98.56 86 ARG A CA 1
ATOM 672 C C . ARG A 1 86 ? -6.885 6.467 -7.711 1.00 98.56 86 ARG A C 1
ATOM 674 O O . ARG A 1 86 ? -8.019 6.140 -7.369 1.00 98.56 86 ARG A O 1
ATOM 681 N N . TYR A 1 87 ? -5.809 5.726 -7.449 1.00 98.69 87 TYR A N 1
ATOM 682 C CA . TYR A 1 87 ? -5.862 4.486 -6.673 1.00 98.69 87 TYR A CA 1
ATOM 683 C C . TYR A 1 87 ? -6.350 4.748 -5.243 1.00 98.69 87 TYR A C 1
ATOM 685 O O . TYR A 1 87 ? -7.257 4.064 -4.760 1.00 98.69 87 TYR A O 1
ATOM 693 N N . ILE A 1 88 ? -5.798 5.776 -4.593 1.00 98.50 88 ILE A N 1
ATOM 694 C CA . ILE A 1 88 ? -6.180 6.186 -3.241 1.00 98.50 88 ILE A CA 1
ATOM 695 C C . ILE A 1 88 ? -7.668 6.538 -3.192 1.00 98.50 88 ILE A C 1
ATOM 697 O O . ILE A 1 88 ? -8.396 5.989 -2.371 1.00 98.50 88 ILE A O 1
ATOM 701 N N . ASN A 1 89 ? -8.160 7.360 -4.121 1.00 98.38 89 ASN A N 1
ATOM 702 C CA . ASN A 1 89 ? -9.568 7.761 -4.152 1.00 98.38 89 ASN A CA 1
ATOM 703 C C . ASN A 1 89 ? -10.529 6.573 -4.320 1.00 98.38 89 ASN A C 1
ATOM 705 O O . ASN A 1 89 ? -11.601 6.546 -3.715 1.00 98.38 89 ASN A O 1
ATOM 709 N N . LEU A 1 90 ? -10.159 5.570 -5.122 1.00 98.56 90 LEU A N 1
ATOM 710 C CA . LEU A 1 90 ? -10.990 4.378 -5.323 1.00 98.56 90 LEU A CA 1
ATOM 711 C C . LEU A 1 90 ? -11.002 3.457 -4.092 1.00 98.56 90 LEU A C 1
ATOM 713 O O . LEU A 1 90 ? -12.032 2.849 -3.780 1.00 98.56 90 LEU A O 1
ATOM 717 N N . THR A 1 91 ? -9.878 3.365 -3.382 1.00 98.44 91 THR A N 1
ATOM 718 C CA . THR A 1 91 ? -9.690 2.445 -2.248 1.00 98.44 91 THR A CA 1
ATOM 719 C C . THR A 1 91 ? -10.014 3.057 -0.888 1.00 98.44 91 THR A C 1
ATOM 721 O O . THR A 1 91 ? -10.200 2.315 0.076 1.00 98.44 91 THR A O 1
ATOM 724 N N . LEU A 1 92 ? -10.151 4.381 -0.802 1.00 97.62 92 LEU A N 1
ATOM 725 C CA . LEU A 1 92 ? -10.482 5.082 0.432 1.00 97.62 92 LEU A CA 1
ATOM 726 C C . LEU A 1 92 ? -11.829 4.616 1.010 1.00 97.62 92 LEU A C 1
ATOM 728 O O . LEU A 1 92 ? -12.823 4.423 0.294 1.00 97.62 92 LEU A O 1
ATOM 732 N N . HIS A 1 93 ? -11.838 4.434 2.326 1.00 96.88 93 HIS A N 1
ATOM 733 C CA . HIS A 1 93 ? -13.003 4.144 3.153 1.00 96.88 93 HIS A CA 1
ATOM 734 C C . HIS A 1 93 ? -12.744 4.641 4.579 1.00 96.88 93 HIS A C 1
ATOM 736 O O . HIS A 1 93 ? -11.606 4.963 4.928 1.00 96.88 93 HIS A O 1
ATOM 742 N N . ASP A 1 94 ? -13.785 4.669 5.408 1.00 95.06 94 ASP A N 1
ATOM 743 C CA . ASP A 1 94 ? -13.671 5.140 6.786 1.00 95.06 94 ASP A CA 1
ATOM 744 C C . ASP A 1 94 ? -12.750 4.241 7.620 1.00 95.06 94 ASP A C 1
ATOM 746 O O . ASP A 1 94 ? -12.828 3.007 7.563 1.00 95.06 94 ASP A O 1
ATOM 750 N N . ILE A 1 95 ? -11.895 4.878 8.421 1.00 95.88 95 ILE A N 1
ATOM 751 C CA . ILE A 1 95 ? -11.100 4.234 9.467 1.00 95.88 95 ILE A CA 1
ATOM 752 C C . ILE A 1 95 ? -11.845 4.469 10.785 1.00 95.88 95 ILE A C 1
ATOM 754 O O . ILE A 1 95 ? -12.069 5.627 11.150 1.00 95.88 95 ILE A O 1
ATOM 758 N N . PRO A 1 96 ? -12.258 3.415 11.513 1.00 95.44 96 PRO A N 1
ATOM 759 C CA . PRO A 1 96 ? -13.004 3.597 12.750 1.00 95.44 96 PRO A CA 1
ATOM 760 C C . PRO A 1 96 ? -12.220 4.420 13.780 1.00 95.44 96 PRO A C 1
ATOM 762 O O . PRO A 1 96 ? -11.025 4.202 13.993 1.00 95.44 96 PRO A O 1
ATOM 765 N N . MET A 1 97 ? -12.918 5.329 14.462 1.00 95.50 97 MET A N 1
ATOM 766 C CA . MET A 1 97 ? -12.348 6.137 15.542 1.00 95.50 97 MET A CA 1
ATOM 767 C C . MET A 1 97 ? -11.681 5.248 16.607 1.00 95.50 97 MET A C 1
ATOM 769 O O . MET A 1 97 ? -12.202 4.183 16.946 1.00 95.50 97 MET A O 1
ATOM 773 N N . ASN A 1 98 ? -10.547 5.696 17.153 1.00 95.19 98 ASN A N 1
ATOM 774 C CA . ASN A 1 98 ? -9.751 4.996 18.176 1.00 95.19 98 ASN A CA 1
ATOM 775 C C . ASN A 1 98 ? -9.161 3.637 17.738 1.00 95.19 98 ASN A C 1
ATOM 777 O O . ASN A 1 98 ? -8.676 2.884 18.585 1.00 95.19 98 ASN A O 1
ATOM 781 N N . LYS A 1 99 ? -9.213 3.281 16.443 1.00 96.00 99 LYS A N 1
ATOM 782 C CA . LYS A 1 99 ? -8.659 2.010 15.939 1.00 96.00 99 LYS A CA 1
ATOM 783 C C . LYS A 1 99 ? -7.360 2.143 15.156 1.00 96.00 99 LYS A C 1
ATOM 785 O O . LYS A 1 99 ? -6.746 1.112 14.883 1.00 96.00 99 LYS A O 1
ATOM 790 N N . SER A 1 100 ? -6.931 3.351 14.804 1.00 96.50 100 SER A N 1
ATOM 791 C CA . SER A 1 100 ? -5.699 3.550 14.043 1.00 96.50 100 SER A CA 1
ATOM 792 C C . SER A 1 100 ? -4.480 3.034 14.811 1.00 96.50 100 SER A C 1
ATOM 794 O O . SER A 1 100 ? -4.222 3.450 15.943 1.00 96.50 100 SER A O 1
ATOM 796 N N . LEU A 1 101 ? -3.717 2.145 14.172 1.00 95.50 101 LEU A N 1
ATOM 797 C CA . LEU A 1 101 ? -2.478 1.578 14.701 1.00 95.50 101 LEU A CA 1
ATOM 798 C C . LEU A 1 101 ? -1.320 1.818 13.735 1.00 95.50 101 LEU A C 1
ATOM 800 O O . LEU A 1 101 ? -1.223 1.207 12.672 1.00 95.50 101 LEU A O 1
ATOM 804 N N . PHE A 1 102 ? -0.427 2.712 14.127 1.00 94.81 102 PHE A N 1
ATOM 805 C CA . PHE A 1 102 ? 0.826 2.964 13.437 1.00 94.81 102 PHE A CA 1
ATOM 806 C C . PHE A 1 102 ? 1.937 2.094 14.008 1.00 94.81 102 PHE A C 1
ATOM 808 O O . PHE A 1 102 ? 1.858 1.642 15.155 1.00 94.81 102 PHE A O 1
ATOM 815 N N . TRP A 1 103 ? 2.981 1.847 13.221 1.00 91.62 103 TRP A N 1
ATOM 816 C CA . TRP A 1 103 ? 4.004 0.906 13.638 1.00 91.62 103 TRP A CA 1
ATOM 817 C C . TRP A 1 103 ? 5.330 1.039 12.898 1.00 91.62 103 TRP A C 1
ATOM 819 O O . TRP A 1 103 ? 5.360 1.449 11.743 1.00 91.62 103 TRP A O 1
ATOM 829 N N . GLU A 1 104 ? 6.417 0.660 13.570 1.00 86.75 104 GLU A N 1
ATOM 830 C CA . GLU A 1 104 ? 7.770 0.664 13.011 1.00 86.75 104 GLU A CA 1
ATOM 831 C C . GLU A 1 104 ? 8.503 -0.630 13.392 1.00 86.75 104 GLU A C 1
ATOM 833 O O . GLU A 1 104 ? 8.551 -1.017 14.564 1.00 86.75 104 GLU A O 1
ATOM 838 N N . ASN A 1 105 ? 9.133 -1.285 12.409 1.00 82.94 105 ASN A N 1
ATOM 839 C CA . ASN A 1 105 ? 10.019 -2.442 12.618 1.00 82.94 105 ASN A CA 1
ATOM 840 C C . ASN A 1 105 ? 9.387 -3.665 13.334 1.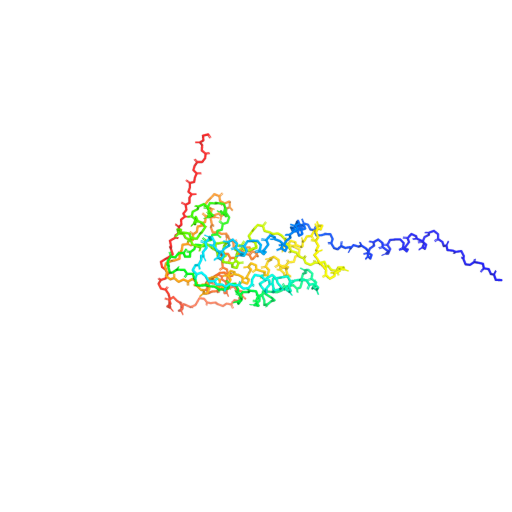00 82.94 105 ASN A C 1
ATOM 842 O O . ASN A 1 105 ? 10.092 -4.452 13.970 1.00 82.94 105 ASN A O 1
ATOM 846 N N . ASN A 1 106 ? 8.068 -3.855 13.249 1.00 87.94 106 ASN A N 1
ATOM 847 C CA . ASN A 1 106 ? 7.334 -4.913 13.971 1.00 87.94 106 ASN A CA 1
ATOM 848 C C . ASN A 1 106 ? 6.059 -5.399 13.244 1.00 87.94 106 ASN A C 1
ATOM 850 O O . ASN A 1 106 ? 5.143 -5.928 13.876 1.00 87.94 106 ASN A O 1
ATOM 854 N N . LYS A 1 107 ? 6.025 -5.290 11.910 1.00 90.50 107 LYS A N 1
ATOM 855 C CA . LYS A 1 107 ? 4.898 -5.658 11.032 1.00 90.50 107 LYS A CA 1
ATOM 856 C C . LYS A 1 107 ? 4.150 -6.933 11.430 1.00 90.50 107 LYS A C 1
ATOM 858 O O . LYS A 1 107 ? 2.931 -6.943 11.550 1.00 90.50 107 LYS A O 1
ATOM 863 N N . GLN A 1 108 ? 4.881 -8.027 11.655 1.00 91.81 108 GLN A N 1
ATOM 864 C CA . GLN A 1 108 ? 4.279 -9.327 11.970 1.00 91.81 108 GLN A CA 1
ATOM 865 C C . GLN A 1 108 ? 3.520 -9.315 13.303 1.00 91.81 108 GLN A C 1
ATOM 867 O O . GLN A 1 108 ? 2.492 -9.975 13.451 1.00 91.81 108 GLN A O 1
ATOM 872 N N . LEU A 1 109 ? 4.026 -8.580 14.296 1.00 93.06 109 LEU A N 1
ATOM 873 C CA . LEU A 1 109 ? 3.339 -8.416 15.571 1.00 93.06 109 LEU A CA 1
ATOM 874 C C . LEU A 1 109 ? 2.097 -7.543 15.405 1.00 93.06 109 LEU A C 1
ATOM 876 O O . LEU A 1 109 ? 1.053 -7.882 15.952 1.00 93.06 109 LEU A O 1
ATOM 880 N N . VAL A 1 110 ? 2.197 -6.486 14.602 1.00 93.62 110 VAL A N 1
ATOM 881 C CA . VAL A 1 110 ? 1.080 -5.593 14.288 1.00 93.62 110 VAL A CA 1
ATOM 882 C C . VAL A 1 110 ? -0.047 -6.348 13.601 1.00 93.62 110 VAL A C 1
ATOM 884 O O . VAL A 1 110 ? -1.165 -6.264 14.080 1.00 93.62 110 VAL A O 1
ATOM 887 N N . HIS A 1 111 ? 0.232 -7.159 12.576 1.00 92.69 111 HIS A N 1
ATOM 888 C CA . HIS A 1 111 ? -0.803 -7.952 11.895 1.00 92.69 111 HIS A CA 1
ATOM 889 C C . HIS A 1 111 ? -1.498 -8.943 12.837 1.00 92.69 111 HIS A C 1
ATOM 891 O O . HIS A 1 111 ? -2.704 -9.171 12.745 1.00 92.69 111 HIS A O 1
ATOM 897 N N . ARG A 1 112 ? -0.748 -9.535 13.778 1.00 93.88 112 ARG A N 1
ATOM 898 C CA . ARG A 1 112 ? -1.341 -10.390 14.816 1.00 93.88 112 ARG A CA 1
ATOM 899 C C . ARG A 1 112 ? -2.178 -9.576 15.798 1.00 93.88 112 ARG A C 1
ATOM 901 O O . ARG A 1 112 ? -3.237 -10.043 16.212 1.00 93.88 112 ARG A O 1
ATOM 908 N N . LEU A 1 113 ? -1.720 -8.384 16.185 1.00 94.81 113 LEU A N 1
ATOM 909 C CA . LEU A 1 113 ? -2.438 -7.510 17.110 1.00 94.81 113 LEU A CA 1
ATOM 910 C C . LEU A 1 113 ? -3.714 -6.938 16.483 1.00 94.81 113 LEU A C 1
ATOM 912 O O . LEU A 1 113 ? -4.751 -6.926 17.137 1.00 94.81 113 LEU A O 1
ATOM 916 N N . SER A 1 114 ? -3.656 -6.469 15.243 1.00 95.19 114 SER A N 1
ATOM 917 C CA . SER A 1 114 ? -4.785 -5.840 14.563 1.00 95.19 114 SER A CA 1
ATOM 918 C C . SER A 1 114 ? -5.916 -6.829 14.290 1.00 95.19 114 SER A C 1
ATOM 920 O O . SER A 1 114 ? -7.086 -6.447 14.353 1.00 95.19 114 SER A O 1
ATOM 922 N N . ASP A 1 115 ? -5.576 -8.111 14.096 1.00 94.94 115 ASP A N 1
ATOM 923 C CA . ASP A 1 115 ? -6.523 -9.183 13.773 1.00 94.94 115 ASP A CA 1
ATOM 924 C C . ASP A 1 115 ? -7.374 -8.811 12.547 1.00 94.94 115 ASP A C 1
ATOM 926 O O . ASP A 1 115 ? -8.604 -8.787 12.597 1.00 94.94 115 ASP A O 1
ATOM 930 N N . ARG A 1 116 ? -6.693 -8.457 11.445 1.00 92.50 116 ARG A N 1
ATOM 931 C CA . ARG A 1 116 ? -7.313 -8.066 10.165 1.00 92.50 116 ARG A CA 1
ATOM 932 C C . ARG A 1 116 ? -8.336 -6.934 10.325 1.00 92.50 116 ARG A C 1
ATOM 934 O O . ARG A 1 116 ? -9.482 -7.057 9.901 1.00 92.50 116 ARG A O 1
ATOM 941 N N . GLY A 1 117 ? -7.963 -5.861 11.019 1.00 92.81 117 GLY A N 1
ATOM 942 C CA . GLY A 1 117 ? -8.847 -4.708 11.227 1.00 92.81 117 GLY A CA 1
ATOM 943 C C . GLY A 1 117 ? -9.867 -4.851 12.368 1.00 92.81 117 GLY A C 1
ATOM 944 O O . GLY A 1 117 ? -10.553 -3.878 12.701 1.00 92.81 117 GLY A O 1
ATOM 945 N N . LYS A 1 118 ? -10.008 -6.032 12.993 1.00 93.19 118 LYS A N 1
ATOM 946 C CA . LYS A 1 118 ? -11.039 -6.267 14.022 1.00 93.19 118 LYS A CA 1
ATOM 947 C C . LYS A 1 118 ? -10.743 -5.526 15.320 1.00 93.19 118 LYS A C 1
ATOM 949 O O . LYS A 1 118 ? -11.631 -4.847 15.849 1.00 93.19 118 LYS A O 1
ATOM 954 N N . ARG A 1 119 ? -9.514 -5.643 15.833 1.00 95.12 119 ARG A N 1
ATOM 955 C CA . ARG A 1 119 ? -9.091 -5.009 17.094 1.00 95.12 119 ARG A CA 1
ATOM 956 C C . ARG A 1 119 ? -8.581 -3.598 16.853 1.00 95.12 119 ARG A C 1
ATOM 958 O O . ARG A 1 119 ? -9.130 -2.645 17.395 1.00 95.12 119 ARG A O 1
ATOM 965 N N . TYR A 1 120 ? -7.599 -3.494 15.973 1.00 96.56 120 TYR A N 1
ATOM 966 C CA . TYR A 1 120 ? -7.058 -2.246 15.454 1.00 96.56 120 TYR A CA 1
ATOM 967 C C . TYR A 1 120 ? -7.018 -2.333 13.937 1.00 96.56 120 TYR A C 1
ATOM 969 O O . TYR A 1 120 ? -7.075 -3.428 13.387 1.00 96.56 120 TYR A O 1
ATOM 977 N N . MET A 1 121 ? -6.905 -1.196 13.271 1.00 96.75 121 MET A N 1
ATOM 978 C CA . MET A 1 121 ? -6.767 -1.109 11.827 1.00 96.75 121 MET A CA 1
ATOM 979 C C . MET A 1 121 ? -5.450 -0.404 11.545 1.00 96.75 121 MET A C 1
ATOM 981 O O . MET A 1 121 ? -5.385 0.813 11.663 1.00 96.75 121 MET A O 1
ATOM 985 N N . ALA A 1 122 ? -4.394 -1.164 11.250 1.00 96.62 122 ALA A N 1
ATOM 986 C CA . ALA A 1 122 ? -3.156 -0.586 10.742 1.00 96.62 122 ALA A CA 1
ATOM 987 C C . ALA A 1 122 ? -3.306 -0.242 9.254 1.00 96.62 122 ALA A C 1
ATOM 989 O O . ALA A 1 122 ? -4.254 -0.684 8.604 1.00 96.62 122 ALA A O 1
ATOM 990 N N . LEU A 1 123 ? -2.346 0.489 8.676 1.00 96.81 123 LEU A N 1
ATOM 991 C CA . LEU A 1 123 ? -2.371 0.819 7.244 1.00 96.81 123 LEU A CA 1
ATOM 992 C C . LEU A 1 123 ? -2.564 -0.428 6.361 1.00 96.81 123 LEU A C 1
ATOM 994 O O . LEU A 1 123 ? -3.407 -0.424 5.468 1.00 96.81 123 LEU A O 1
ATOM 998 N N . GLY A 1 124 ? -1.848 -1.517 6.656 1.00 96.44 124 GLY A N 1
ATOM 999 C CA . GLY A 1 124 ? -1.976 -2.796 5.945 1.00 96.44 124 GLY A CA 1
ATOM 1000 C C . GLY A 1 124 ? -3.336 -3.493 6.103 1.00 96.44 124 GLY A C 1
ATOM 1001 O O . GLY A 1 124 ? -3.655 -4.362 5.300 1.00 96.44 124 GLY A O 1
ATOM 1002 N N . ASP A 1 125 ? -4.149 -3.102 7.091 1.00 97.50 125 ASP A N 1
ATOM 1003 C CA . ASP A 1 125 ? -5.511 -3.612 7.304 1.00 97.50 125 ASP A CA 1
ATOM 1004 C C . ASP A 1 125 ? -6.591 -2.752 6.623 1.00 97.50 125 ASP A C 1
ATOM 1006 O O . ASP A 1 125 ? -7.766 -3.099 6.680 1.00 97.50 125 ASP A O 1
ATOM 1010 N N . THR A 1 126 ? -6.228 -1.621 6.011 1.00 98.06 126 THR A N 1
ATOM 1011 C CA . THR A 1 126 ? -7.143 -0.835 5.161 1.00 98.06 126 THR A CA 1
ATOM 1012 C C . THR A 1 126 ? -7.186 -1.416 3.753 1.00 98.06 126 THR A C 1
ATOM 1014 O O . THR A 1 126 ? -6.217 -2.045 3.335 1.00 98.06 126 THR A O 1
ATOM 1017 N N . LEU A 1 127 ? -8.233 -1.144 2.963 1.00 98.44 127 LEU A N 1
ATOM 1018 C CA . LEU A 1 127 ? -8.289 -1.619 1.574 1.00 98.44 127 LEU A CA 1
ATOM 1019 C C . LEU A 1 127 ? -7.055 -1.157 0.787 1.00 98.44 127 LEU A C 1
ATOM 1021 O O . LEU A 1 127 ? -6.422 -1.969 0.124 1.00 98.44 127 LEU A O 1
ATOM 1025 N N . MET A 1 128 ? -6.661 0.117 0.901 1.00 97.75 128 MET A N 1
ATOM 1026 C CA . MET A 1 128 ? -5.514 0.642 0.152 1.00 97.75 128 MET A CA 1
ATOM 1027 C C . MET A 1 128 ? -4.201 -0.077 0.502 1.00 97.75 128 MET A C 1
ATOM 1029 O O . MET A 1 128 ? -3.400 -0.312 -0.395 1.00 97.75 128 MET A O 1
ATOM 1033 N N . GLY A 1 129 ? -3.977 -0.452 1.766 1.00 97.81 129 GLY A N 1
ATOM 1034 C CA . GLY A 1 129 ? -2.769 -1.172 2.178 1.00 97.81 129 GLY A CA 1
ATOM 1035 C C . GLY A 1 129 ? -2.847 -2.678 1.923 1.00 97.81 129 GLY A C 1
ATOM 1036 O O . GLY A 1 129 ? -1.881 -3.267 1.442 1.00 97.81 129 GLY A O 1
ATOM 1037 N N . TRP A 1 130 ? -4.005 -3.288 2.178 1.00 98.12 130 TRP A N 1
ATOM 1038 C CA . TRP A 1 130 ? -4.259 -4.727 2.056 1.00 98.12 130 TRP A CA 1
ATOM 1039 C C . TRP A 1 130 ? -3.914 -5.266 0.666 1.00 98.12 130 TRP A C 1
ATOM 1041 O O . TRP A 1 130 ? -3.284 -6.320 0.525 1.00 98.12 130 TRP A O 1
ATOM 1051 N N . LEU A 1 131 ? -4.274 -4.517 -0.380 1.00 98.50 131 LEU A N 1
ATOM 1052 C CA . LEU A 1 131 ? -4.026 -4.921 -1.765 1.00 98.50 131 LEU A CA 1
ATOM 1053 C C . LEU A 1 131 ? -2.538 -5.037 -2.095 1.00 98.50 131 LEU A C 1
ATOM 1055 O O . LEU A 1 131 ? -2.163 -5.961 -2.805 1.00 98.50 131 LEU A O 1
ATOM 1059 N N . ALA A 1 132 ? -1.697 -4.156 -1.552 1.00 97.50 132 ALA A N 1
ATOM 1060 C CA . ALA A 1 132 ? -0.265 -4.095 -1.852 1.00 97.50 132 ALA A CA 1
ATOM 1061 C C . ALA A 1 132 ? 0.622 -4.767 -0.789 1.00 97.50 132 ALA A C 1
ATOM 1063 O O . ALA A 1 132 ? 1.845 -4.833 -0.937 1.00 97.50 132 ALA A O 1
ATOM 1064 N N . ASP A 1 133 ? 0.032 -5.262 0.301 1.00 96.06 133 ASP A N 1
ATOM 1065 C CA . ASP A 1 133 ? 0.790 -5.738 1.449 1.00 96.06 133 ASP A CA 1
ATOM 1066 C C . ASP A 1 133 ? 1.690 -6.950 1.120 1.00 96.06 133 ASP A C 1
ATOM 1068 O O . ASP A 1 133 ? 1.227 -7.983 0.629 1.00 96.06 133 ASP A O 1
ATOM 1072 N N . ASN A 1 134 ? 2.991 -6.837 1.409 1.00 94.94 134 ASN A N 1
ATOM 1073 C CA . ASN A 1 134 ? 4.031 -7.828 1.069 1.00 94.94 134 ASN A CA 1
ATOM 1074 C C . ASN A 1 134 ? 4.173 -8.130 -0.435 1.00 94.94 134 ASN A C 1
ATOM 1076 O O . ASN A 1 134 ? 4.671 -9.196 -0.789 1.00 94.94 134 ASN A O 1
ATOM 1080 N N . LEU A 1 135 ? 3.734 -7.225 -1.312 1.00 97.44 135 LEU A N 1
ATOM 1081 C CA . LEU A 1 135 ? 3.968 -7.333 -2.751 1.00 97.44 135 LEU A CA 1
ATOM 1082 C C . LEU A 1 135 ? 5.160 -6.469 -3.167 1.00 97.44 135 LEU A C 1
ATOM 1084 O O . LEU A 1 135 ? 5.464 -5.457 -2.536 1.00 97.44 135 LEU A O 1
ATOM 1088 N N . HIS A 1 136 ? 5.809 -6.862 -4.257 1.00 96.75 136 HIS A N 1
ATOM 1089 C CA . HIS A 1 136 ? 6.826 -6.075 -4.950 1.00 96.75 136 HIS A CA 1
ATOM 1090 C C . HIS A 1 136 ? 6.319 -5.750 -6.350 1.00 96.75 136 HIS A C 1
ATOM 1092 O O . HIS A 1 136 ? 5.688 -6.595 -6.988 1.00 96.75 136 HIS A O 1
ATOM 1098 N N . PHE A 1 137 ? 6.552 -4.526 -6.814 1.00 97.38 137 PHE A N 1
ATOM 1099 C CA . PHE A 1 137 ? 6.053 -4.062 -8.103 1.00 97.38 137 PHE A CA 1
ATOM 1100 C C . PHE A 1 137 ? 6.869 -2.880 -8.619 1.00 97.38 137 PHE A C 1
ATOM 1102 O O . PHE A 1 137 ? 7.196 -1.956 -7.873 1.00 97.38 137 PHE A O 1
ATOM 1109 N N . CYS A 1 138 ? 7.173 -2.912 -9.911 1.00 95.94 138 CYS A N 1
ATOM 1110 C CA . CYS A 1 138 ? 7.738 -1.802 -10.663 1.00 95.94 138 CYS A CA 1
ATOM 1111 C C . CYS A 1 138 ? 7.481 -2.002 -12.164 1.00 95.94 138 CYS A C 1
ATOM 1113 O O . CYS A 1 138 ? 7.221 -3.116 -12.630 1.00 95.94 138 CYS A O 1
ATOM 1115 N N . GLY A 1 139 ? 7.538 -0.910 -12.924 1.00 93.69 139 GLY A N 1
ATOM 1116 C CA . GLY A 1 139 ? 7.579 -0.967 -14.384 1.00 93.69 139 GLY A CA 1
ATOM 1117 C C . GLY A 1 139 ? 8.989 -1.277 -14.884 1.00 93.69 139 GLY A C 1
ATOM 1118 O O . GLY A 1 139 ? 9.959 -1.142 -14.139 1.00 93.69 139 GLY A O 1
ATOM 1119 N N . SER A 1 140 ? 9.110 -1.668 -16.150 1.00 87.75 140 SER A N 1
ATOM 1120 C CA . SER A 1 140 ? 10.406 -1.745 -16.828 1.00 87.75 140 SER A CA 1
ATOM 1121 C C . SER A 1 140 ? 10.760 -0.409 -17.488 1.00 87.75 140 SER A C 1
ATOM 1123 O O . SER A 1 140 ? 9.898 0.244 -18.071 1.00 87.75 140 SER A O 1
ATOM 1125 N N . SER A 1 141 ? 12.043 -0.031 -17.483 1.00 78.50 141 SER A N 1
ATOM 1126 C CA . SER A 1 141 ? 12.549 1.081 -18.308 1.00 78.50 141 SER A CA 1
ATOM 1127 C C . SER A 1 141 ? 12.585 0.731 -19.804 1.00 78.50 141 SER A C 1
ATOM 1129 O O . SER A 1 141 ? 12.584 1.613 -20.660 1.00 78.50 141 SER A O 1
ATOM 1131 N N . SER A 1 142 ? 12.590 -0.567 -20.131 1.00 74.88 142 SER A N 1
ATOM 1132 C CA . SER A 1 142 ? 12.786 -1.081 -21.494 1.00 74.88 142 SER A CA 1
ATOM 1133 C C . SER A 1 142 ? 11.493 -1.422 -22.240 1.00 74.88 142 SER A C 1
ATOM 1135 O O . SER A 1 142 ? 11.487 -1.497 -23.469 1.00 74.88 142 SER A O 1
ATOM 1137 N N . ASN A 1 143 ? 10.396 -1.657 -21.518 1.00 78.62 143 ASN A N 1
ATOM 1138 C CA . ASN A 1 143 ? 9.115 -2.060 -22.086 1.00 78.62 143 ASN A CA 1
ATOM 1139 C C . ASN A 1 143 ? 7.946 -1.462 -21.292 1.00 78.62 143 ASN A C 1
ATOM 1141 O O . ASN A 1 143 ? 8.099 -1.047 -20.150 1.00 78.62 143 ASN A O 1
ATOM 1145 N N . SER A 1 144 ? 6.757 -1.437 -21.890 1.00 81.62 144 SER A N 1
ATOM 1146 C CA . SER A 1 144 ? 5.539 -0.901 -21.267 1.00 81.62 144 SER A CA 1
ATOM 1147 C C . SER A 1 144 ? 4.901 -1.846 -20.233 1.00 81.62 144 SER A C 1
ATOM 1149 O O . SER A 1 144 ? 3.704 -1.743 -19.982 1.00 81.62 144 SER A O 1
ATOM 1151 N N . GLY A 1 145 ? 5.647 -2.811 -19.692 1.00 91.12 145 GLY A N 1
ATOM 1152 C CA . GLY A 1 145 ? 5.161 -3.843 -18.778 1.00 91.12 145 GLY A CA 1
ATOM 1153 C C . GLY A 1 145 ? 5.861 -3.818 -17.419 1.00 91.12 145 GLY A C 1
ATOM 1154 O O . GLY A 1 145 ? 6.588 -2.884 -17.076 1.00 91.12 145 GLY A O 1
ATOM 1155 N N . PHE A 1 146 ? 5.612 -4.862 -16.632 1.00 94.69 146 PHE A N 1
ATOM 1156 C CA . PHE A 1 146 ? 6.267 -5.082 -15.345 1.00 94.69 146 PHE A CA 1
ATOM 1157 C C . PHE A 1 146 ? 7.713 -5.546 -15.528 1.00 94.69 146 PHE A C 1
ATOM 1159 O O . PHE A 1 146 ? 8.015 -6.308 -16.451 1.00 94.69 146 PHE A O 1
ATOM 1166 N N . ASP A 1 147 ? 8.586 -5.170 -14.596 1.00 94.44 147 ASP A N 1
ATOM 1167 C CA . ASP A 1 147 ? 9.887 -5.823 -14.457 1.00 94.44 147 ASP A CA 1
ATOM 1168 C C . ASP A 1 147 ? 9.798 -6.945 -13.414 1.00 94.44 147 ASP A C 1
ATOM 1170 O O . ASP A 1 147 ? 9.649 -6.698 -12.216 1.00 94.44 147 ASP A O 1
ATOM 1174 N N . TYR A 1 148 ? 9.850 -8.195 -13.877 1.00 94.44 148 TYR A N 1
ATOM 1175 C CA . TYR A 1 148 ? 9.827 -9.386 -13.019 1.00 94.44 148 TYR A CA 1
ATOM 1176 C C . TYR A 1 148 ? 11.219 -9.816 -12.540 1.00 94.44 148 TYR A C 1
ATOM 1178 O O . TYR A 1 148 ? 11.315 -10.681 -11.670 1.00 94.44 148 TYR A O 1
ATOM 1186 N N . ASN A 1 149 ? 12.294 -9.240 -13.083 1.00 93.31 149 ASN A N 1
ATOM 1187 C CA . ASN A 1 149 ? 13.658 -9.620 -12.724 1.00 93.31 149 ASN A CA 1
ATOM 1188 C C . ASN A 1 149 ? 14.140 -8.841 -11.504 1.00 93.31 149 ASN A C 1
ATOM 1190 O O . ASN A 1 149 ? 14.704 -9.427 -10.580 1.00 93.31 149 ASN A O 1
ATOM 1194 N N . SER A 1 150 ? 13.925 -7.525 -11.499 1.00 93.62 150 SER A N 1
ATOM 1195 C CA . SER A 1 150 ? 14.435 -6.652 -10.442 1.00 93.62 150 SER A CA 1
ATOM 1196 C C . SER A 1 150 ? 13.662 -5.339 -10.355 1.00 93.62 150 SER A C 1
ATOM 1198 O O . SER A 1 150 ? 13.210 -4.839 -11.380 1.00 93.62 150 SER A O 1
ATOM 1200 N N . CYS A 1 151 ? 13.550 -4.763 -9.154 1.00 94.38 151 CYS A N 1
ATOM 1201 C CA . CYS A 1 151 ? 12.954 -3.439 -8.934 1.00 94.38 151 CYS A CA 1
ATOM 1202 C C . CYS A 1 151 ? 13.891 -2.501 -8.157 1.00 94.38 151 CYS A C 1
ATOM 1204 O O . CYS A 1 151 ? 14.656 -2.983 -7.313 1.00 94.38 151 CYS A O 1
ATOM 1206 N N . PRO A 1 152 ? 13.830 -1.173 -8.392 1.00 93.44 152 PRO A N 1
ATOM 1207 C CA . PRO A 1 152 ? 14.662 -0.213 -7.674 1.00 93.44 152 PRO A CA 1
ATOM 1208 C C . PRO A 1 152 ? 14.431 -0.275 -6.165 1.00 93.44 152 PRO A C 1
ATOM 1210 O O . PRO A 1 152 ? 13.294 -0.267 -5.694 1.00 93.44 152 PRO A O 1
ATOM 1213 N N . THR A 1 153 ? 15.515 -0.297 -5.394 1.00 90.88 153 THR A N 1
ATOM 1214 C CA . THR A 1 153 ? 15.449 -0.117 -3.938 1.00 90.88 153 THR A CA 1
ATOM 1215 C C . THR A 1 153 ? 15.372 1.363 -3.571 1.00 90.88 153 THR A C 1
ATOM 1217 O O . THR A 1 153 ? 15.839 2.227 -4.313 1.00 90.88 153 THR A O 1
ATOM 1220 N N . SER A 1 154 ? 14.904 1.672 -2.362 1.00 86.06 154 SER A N 1
ATOM 1221 C CA . SER A 1 154 ? 14.883 3.041 -1.816 1.00 86.06 154 SER A CA 1
ATOM 1222 C C . SER A 1 154 ? 16.282 3.674 -1.749 1.00 86.06 154 SER A C 1
ATOM 1224 O O . SER A 1 154 ? 16.417 4.889 -1.811 1.00 86.06 154 SER A O 1
ATOM 1226 N N . SER A 1 155 ? 17.337 2.851 -1.655 1.00 86.56 155 SER A N 1
ATOM 1227 C CA . SER A 1 155 ? 18.733 3.314 -1.698 1.00 86.56 155 SER A CA 1
ATOM 1228 C C . SER A 1 155 ? 19.229 3.675 -3.101 1.00 86.56 155 SER A C 1
ATOM 1230 O O . SER A 1 155 ? 20.247 4.348 -3.227 1.00 86.56 155 SER A O 1
ATOM 1232 N N . GLU A 1 156 ? 18.558 3.182 -4.145 1.00 88.12 156 GLU A N 1
ATOM 1233 C CA . GLU A 1 156 ? 18.880 3.466 -5.549 1.00 88.12 156 GLU A CA 1
ATOM 1234 C C . GLU A 1 156 ? 18.097 4.677 -6.037 1.00 88.12 156 GLU A C 1
ATOM 1236 O O . GLU A 1 156 ? 18.678 5.561 -6.662 1.00 88.12 156 GLU A O 1
ATOM 1241 N N . CYS A 1 157 ? 16.810 4.754 -5.696 1.00 87.00 157 CYS A N 1
ATOM 1242 C CA . CYS A 1 157 ? 16.012 5.949 -5.909 1.00 87.00 157 CYS A CA 1
ATOM 1243 C C . CYS A 1 157 ? 14.826 6.024 -4.944 1.00 87.00 157 CYS A C 1
ATOM 1245 O O . CYS A 1 157 ? 14.112 5.046 -4.736 1.00 87.00 157 CYS A O 1
ATOM 1247 N N . GLU A 1 158 ? 14.594 7.208 -4.372 1.00 87.19 158 GLU A N 1
ATOM 1248 C CA . GLU A 1 158 ? 13.460 7.453 -3.470 1.00 87.19 158 GLU A CA 1
ATOM 1249 C C . GLU A 1 158 ? 12.123 7.545 -4.220 1.00 87.19 158 GLU A C 1
ATOM 1251 O O . GLU A 1 158 ? 11.082 7.172 -3.689 1.00 87.19 158 GLU A O 1
ATOM 1256 N N . SER A 1 159 ? 12.141 8.024 -5.465 1.00 92.12 159 SER A N 1
ATOM 1257 C CA . SER A 1 159 ? 10.975 8.170 -6.347 1.00 92.12 159 SER A CA 1
ATOM 1258 C C . SER A 1 159 ? 10.671 6.889 -7.132 1.00 92.12 159 SER A C 1
ATOM 1260 O O . SER A 1 159 ? 10.425 6.922 -8.337 1.00 92.12 159 SER A O 1
ATOM 1262 N N . ASN A 1 160 ? 10.709 5.742 -6.450 1.00 94.56 160 ASN A N 1
ATOM 1263 C CA . ASN A 1 160 ? 10.319 4.458 -7.030 1.00 94.56 160 ASN A CA 1
ATOM 1264 C C . ASN A 1 160 ? 8.843 4.128 -6.755 1.00 94.56 160 ASN A C 1
ATOM 1266 O O . ASN A 1 160 ? 8.198 4.720 -5.887 1.00 94.56 160 ASN A O 1
ATOM 1270 N N . ALA A 1 161 ? 8.304 3.153 -7.494 1.00 96.38 161 ALA A N 1
ATOM 1271 C CA . ALA A 1 161 ? 6.894 2.776 -7.420 1.00 96.38 161 ALA A CA 1
ATOM 1272 C C . ALA A 1 161 ? 6.440 2.367 -6.009 1.00 96.38 161 ALA A C 1
ATOM 1274 O O . ALA A 1 161 ? 5.356 2.771 -5.585 1.00 96.38 161 ALA A O 1
ATOM 1275 N N . GLN A 1 162 ? 7.260 1.598 -5.290 1.00 95.12 162 GLN A N 1
ATOM 1276 C CA . GLN A 1 162 ? 6.932 1.055 -3.974 1.00 95.12 162 GLN A CA 1
ATOM 1277 C C . GLN A 1 162 ? 6.982 2.136 -2.884 1.00 95.12 162 GLN A C 1
ATOM 1279 O O . GLN A 1 162 ? 6.043 2.257 -2.098 1.00 95.12 162 GLN A O 1
ATOM 1284 N N 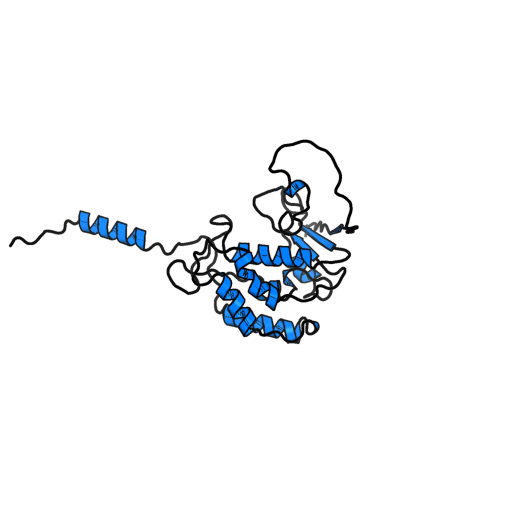. GLU A 1 163 ? 8.029 2.958 -2.866 1.00 92.94 163 GLU A N 1
ATOM 1285 C CA . GLU A 1 163 ? 8.170 4.063 -1.910 1.00 92.94 163 GLU A CA 1
ATOM 1286 C C . GLU A 1 163 ? 7.092 5.129 -2.111 1.00 92.94 163 GLU A C 1
ATOM 1288 O O . GLU A 1 163 ? 6.440 5.556 -1.156 1.00 92.94 163 GLU A O 1
ATOM 1293 N N . SER A 1 164 ? 6.830 5.516 -3.361 1.00 95.81 164 SER A N 1
ATOM 1294 C CA . SER A 1 164 ? 5.787 6.494 -3.676 1.00 95.81 164 SER A CA 1
ATOM 1295 C C . SER A 1 164 ? 4.388 5.996 -3.330 1.00 95.81 164 SER A C 1
ATOM 1297 O O . SER A 1 164 ? 3.575 6.776 -2.825 1.00 95.81 164 SER A O 1
ATOM 1299 N N . PHE A 1 165 ? 4.120 4.703 -3.531 1.00 97.62 165 PHE A N 1
ATOM 1300 C CA . PHE A 1 165 ? 2.876 4.069 -3.105 1.00 97.62 165 PHE A CA 1
ATOM 1301 C C . PHE A 1 165 ? 2.691 4.180 -1.590 1.00 97.62 165 PHE A C 1
ATOM 1303 O O . PHE A 1 165 ? 1.696 4.743 -1.125 1.00 97.62 165 PHE A O 1
ATOM 1310 N N . TRP A 1 166 ? 3.662 3.684 -0.815 1.00 95.75 166 TRP A N 1
ATOM 1311 C CA . TRP A 1 166 ? 3.538 3.656 0.639 1.00 95.75 166 TRP A CA 1
ATOM 1312 C C . TRP A 1 166 ? 3.520 5.062 1.222 1.00 95.75 166 TRP A C 1
ATOM 1314 O O . TRP A 1 166 ? 2.741 5.309 2.136 1.00 95.75 166 TRP A O 1
ATOM 1324 N N . ARG A 1 167 ? 4.266 6.018 0.659 1.00 94.00 167 ARG A N 1
ATOM 1325 C CA . ARG A 1 167 ? 4.186 7.429 1.061 1.00 94.00 167 ARG A CA 1
ATOM 1326 C C . ARG A 1 167 ? 2.781 8.003 0.843 1.00 94.00 167 ARG A C 1
ATOM 1328 O O . ARG A 1 167 ? 2.252 8.652 1.741 1.00 94.00 167 ARG A O 1
ATOM 1335 N N . SER A 1 168 ? 2.162 7.741 -0.310 1.00 95.44 168 SER A N 1
ATOM 1336 C CA . SER A 1 168 ? 0.801 8.209 -0.625 1.00 95.44 168 SER A CA 1
ATOM 1337 C C . SER A 1 168 ? -0.254 7.595 0.307 1.00 95.44 168 SER A C 1
ATOM 1339 O O . SER A 1 168 ? -1.078 8.308 0.892 1.00 95.44 168 SER A O 1
ATOM 1341 N N . ALA A 1 169 ? -0.179 6.278 0.518 1.00 96.75 169 ALA A N 1
ATOM 1342 C CA . ALA A 1 169 ? -1.077 5.547 1.406 1.00 96.75 169 ALA A CA 1
ATOM 1343 C C . ALA A 1 169 ? -0.942 6.008 2.868 1.00 96.75 169 ALA A C 1
ATOM 1345 O O . ALA A 1 169 ? -1.944 6.238 3.539 1.00 96.75 169 ALA A O 1
ATOM 1346 N N . SER A 1 170 ? 0.287 6.220 3.335 1.00 95.56 170 SER A N 1
ATOM 1347 C CA . SER A 1 170 ? 0.594 6.612 4.716 1.00 95.56 170 SER A CA 1
ATOM 1348 C C . SER A 1 170 ? 0.111 8.029 5.038 1.00 95.56 170 SER A C 1
ATOM 1350 O O . SER A 1 170 ? -0.633 8.224 5.998 1.00 95.56 170 SER A O 1
ATOM 1352 N N . VAL A 1 171 ? 0.383 9.003 4.154 1.00 92.81 171 VAL A N 1
ATOM 1353 C CA . VAL A 1 171 ? -0.158 10.372 4.285 1.00 92.81 171 VAL A CA 1
ATOM 1354 C C . VAL A 1 171 ? -1.686 10.361 4.332 1.00 92.81 171 VAL A C 1
ATOM 1356 O O . VAL A 1 171 ? -2.292 11.080 5.126 1.00 92.81 171 VAL A O 1
ATOM 1359 N N . THR A 1 172 ? -2.324 9.562 3.476 1.00 95.25 172 THR A N 1
ATOM 1360 C CA . THR A 1 172 ? -3.788 9.455 3.446 1.00 95.25 172 THR A CA 1
ATOM 1361 C C . THR A 1 172 ? -4.316 8.837 4.738 1.00 95.25 172 THR A C 1
ATOM 1363 O O . THR A 1 172 ? -5.221 9.380 5.366 1.00 95.25 172 THR A O 1
ATOM 1366 N N . TYR A 1 173 ? -3.719 7.739 5.182 1.00 96.50 173 TYR A N 1
ATOM 1367 C CA . TYR A 1 173 ? -4.100 7.048 6.406 1.00 96.50 173 TYR A CA 1
ATOM 1368 C C . TYR A 1 173 ? -3.958 7.926 7.653 1.00 96.50 173 TYR A C 1
ATOM 1370 O O . TYR A 1 173 ? -4.865 7.955 8.487 1.00 96.50 173 TYR A O 1
ATOM 1378 N N . ALA A 1 174 ? -2.885 8.711 7.751 1.00 93.69 174 ALA A N 1
ATOM 1379 C CA . ALA A 1 174 ? -2.714 9.677 8.828 1.00 93.69 174 ALA A CA 1
ATOM 1380 C C . ALA A 1 174 ? -3.780 10.777 8.812 1.00 93.69 174 ALA A C 1
ATOM 1382 O O . ALA A 1 174 ? -4.369 11.069 9.852 1.00 93.69 174 ALA A O 1
ATOM 1383 N N . LYS A 1 175 ? -4.100 11.330 7.635 1.00 93.50 175 LYS A N 1
ATOM 1384 C CA . LYS A 1 175 ? -5.156 12.348 7.480 1.00 93.50 175 LYS A CA 1
ATOM 1385 C C . LYS A 1 175 ? -6.549 11.847 7.869 1.00 93.50 175 LYS A C 1
ATOM 1387 O O . LYS A 1 175 ? -7.357 12.638 8.342 1.00 93.50 175 LYS A O 1
ATOM 1392 N N . HIS A 1 176 ? -6.833 10.566 7.642 1.00 94.81 176 HIS A N 1
ATOM 1393 C CA . HIS A 1 176 ? -8.143 9.959 7.903 1.00 94.81 176 HIS A CA 1
ATOM 1394 C C . HIS A 1 176 ? -8.235 9.231 9.253 1.00 94.81 176 HIS A C 1
ATOM 1396 O O . HIS A 1 176 ? -9.301 8.739 9.620 1.00 94.81 176 HIS A O 1
ATOM 1402 N N . SER A 1 177 ? -7.141 9.174 10.011 1.00 94.69 177 SER A N 1
ATOM 1403 C CA . SER A 1 177 ? -7.129 8.630 11.367 1.00 94.69 177 SER A CA 1
ATOM 1404 C C . SER A 1 177 ? -7.742 9.617 12.361 1.00 94.69 177 SER A C 1
ATOM 1406 O O . SER A 1 177 ? -7.553 10.827 12.251 1.00 94.69 177 SER A O 1
ATOM 1408 N N . SER A 1 178 ? -8.482 9.115 13.352 1.00 93.19 178 SER A N 1
ATOM 1409 C CA . SER A 1 178 ? -9.181 9.969 14.320 1.00 93.19 178 SER A CA 1
ATOM 1410 C C . SER A 1 178 ? -9.307 9.337 15.708 1.00 93.19 178 SER A C 1
ATOM 1412 O O . SER A 1 178 ? -9.321 8.112 15.861 1.00 93.19 178 SER A O 1
ATOM 1414 N N . GLY A 1 179 ? -9.437 10.192 16.727 1.00 93.56 179 GLY A N 1
ATOM 1415 C CA . GLY A 1 179 ? -9.521 9.780 18.128 1.00 93.56 179 GLY A CA 1
ATOM 1416 C C . GLY A 1 179 ? -8.153 9.471 18.743 1.00 93.56 179 GLY A C 1
ATOM 1417 O O . GLY A 1 179 ? -7.173 10.164 18.469 1.00 93.56 179 GLY A O 1
ATOM 1418 N N . GLU A 1 180 ? -8.098 8.453 19.601 1.00 91.88 180 GLU A N 1
ATOM 1419 C CA . GLU A 1 180 ? -6.860 7.938 20.184 1.00 91.88 180 GLU A CA 1
ATOM 1420 C C . GLU A 1 180 ? -6.067 7.139 19.144 1.00 91.88 180 GLU A C 1
ATOM 1422 O O . GLU A 1 180 ? -6.585 6.208 18.524 1.00 91.88 180 GLU A O 1
ATOM 1427 N N . ILE A 1 181 ? -4.793 7.490 18.972 1.00 90.69 181 ILE A N 1
ATOM 1428 C CA . ILE A 1 181 ? -3.908 6.863 17.993 1.00 90.69 181 ILE A CA 1
ATOM 1429 C C . ILE A 1 181 ? -2.902 5.978 18.720 1.00 90.69 181 ILE A C 1
ATOM 1431 O O . ILE A 1 181 ? -2.184 6.434 19.611 1.00 90.69 181 ILE A O 1
ATOM 1435 N N . GLN A 1 182 ? -2.824 4.713 18.309 1.00 91.75 182 GLN A N 1
ATOM 1436 C CA . GLN A 1 182 ? -1.872 3.757 18.862 1.00 91.75 182 GLN A CA 1
ATOM 1437 C C . GLN A 1 182 ? -0.604 3.724 18.017 1.00 91.75 182 GLN A C 1
ATOM 1439 O O . GLN A 1 182 ? -0.673 3.693 16.786 1.00 91.75 182 GLN A O 1
ATOM 1444 N N . ILE A 1 183 ? 0.556 3.679 18.674 1.00 90.75 183 ILE A N 1
ATOM 1445 C CA . ILE A 1 183 ? 1.847 3.529 18.003 1.00 90.75 183 ILE A CA 1
ATOM 1446 C C . ILE A 1 183 ? 2.596 2.347 18.618 1.00 90.75 183 ILE A C 1
ATOM 1448 O O . ILE A 1 183 ? 2.897 2.336 19.814 1.00 90.75 183 ILE A O 1
ATOM 1452 N N . MET A 1 184 ? 2.919 1.348 17.797 1.00 88.12 184 MET A N 1
ATOM 1453 C CA . MET A 1 184 ? 3.722 0.206 18.222 1.00 88.12 184 MET A CA 1
ATOM 1454 C C . MET A 1 184 ? 5.148 0.319 17.694 1.00 88.12 184 MET A C 1
ATOM 1456 O O . MET A 1 184 ? 5.386 0.260 16.490 1.00 88.12 184 MET A O 1
ATOM 1460 N N . LEU A 1 185 ? 6.116 0.377 18.601 1.00 87.00 185 LEU A N 1
ATOM 1461 C CA . LEU A 1 185 ? 7.534 0.485 18.265 1.00 87.00 185 LEU A CA 1
ATOM 1462 C C . LEU A 1 185 ? 8.288 -0.780 18.676 1.00 87.00 185 LEU A C 1
ATOM 1464 O O . LEU A 1 185 ? 7.897 -1.490 19.605 1.00 87.00 185 LEU A O 1
ATOM 1468 N N . ASN A 1 186 ? 9.390 -1.071 17.988 1.00 84.31 186 ASN A N 1
ATOM 1469 C CA . ASN A 1 186 ? 10.259 -2.188 18.341 1.00 84.31 186 ASN A CA 1
ATOM 1470 C C . ASN A 1 186 ? 11.395 -1.735 19.272 1.00 84.31 186 ASN A C 1
ATOM 1472 O O . ASN A 1 186 ? 12.443 -1.281 18.809 1.00 84.31 186 ASN A O 1
ATOM 1476 N N . GLY A 1 187 ? 11.202 -1.908 20.583 1.00 84.50 187 GLY A N 1
ATOM 1477 C CA . GLY A 1 187 ? 12.176 -1.538 21.617 1.00 84.50 187 GLY A CA 1
ATOM 1478 C C . GLY A 1 187 ? 13.498 -2.317 21.585 1.00 84.50 187 GLY A C 1
ATOM 1479 O O . GLY A 1 187 ? 14.474 -1.862 22.174 1.00 84.50 187 GLY A O 1
ATOM 1480 N N . SER A 1 188 ? 13.561 -3.446 20.873 1.00 85.25 188 SER A N 1
ATOM 1481 C CA . SER A 1 188 ? 14.791 -4.227 20.681 1.00 85.25 188 SER A CA 1
ATOM 1482 C C . SER A 1 188 ? 15.656 -3.715 19.521 1.00 85.25 188 SER A C 1
ATOM 1484 O O . SER A 1 188 ? 16.725 -4.265 19.263 1.00 85.25 188 SER A O 1
ATOM 1486 N N . THR A 1 189 ? 15.216 -2.674 18.803 1.00 79.81 189 THR A N 1
ATOM 1487 C CA . THR A 1 189 ? 15.984 -2.083 17.698 1.00 79.81 189 THR A CA 1
ATOM 1488 C C . THR A 1 189 ? 17.223 -1.350 18.235 1.00 79.81 189 THR A C 1
ATOM 1490 O O . THR A 1 189 ? 17.083 -0.464 19.086 1.00 79.81 189 THR A O 1
ATOM 1493 N N . PRO A 1 190 ? 18.439 -1.640 17.727 1.00 75.44 190 PRO A N 1
ATOM 1494 C CA . PRO A 1 190 ? 19.629 -0.865 18.069 1.00 75.44 190 PRO A CA 1
ATOM 1495 C C . PRO A 1 190 ? 19.441 0.620 17.725 1.00 75.44 190 PRO A C 1
ATOM 1497 O O . PRO A 1 190 ? 19.140 0.961 16.581 1.00 75.44 190 PRO A O 1
ATOM 1500 N N . GLY A 1 191 ? 19.624 1.503 18.710 1.00 69.69 191 GLY A N 1
ATOM 1501 C CA . GLY A 1 191 ? 19.359 2.942 18.569 1.00 69.69 191 GLY A CA 1
ATOM 1502 C C . GLY A 1 191 ? 17.975 3.397 19.048 1.00 69.69 191 GLY A C 1
ATOM 1503 O O . GLY A 1 191 ? 17.684 4.585 18.953 1.00 69.69 191 GLY A O 1
ATOM 1504 N N . GLY A 1 192 ? 17.164 2.488 19.605 1.00 70.12 192 GLY A N 1
ATOM 1505 C CA . GLY A 1 192 ? 15.860 2.787 20.200 1.00 70.12 192 GLY A CA 1
ATOM 1506 C C . GLY A 1 192 ? 14.680 2.427 19.296 1.00 70.12 192 GLY A C 1
ATOM 1507 O O . GLY A 1 192 ? 14.823 2.251 18.088 1.00 70.12 192 GLY A O 1
ATOM 1508 N N . GLY A 1 193 ? 13.494 2.296 19.903 1.00 65.06 193 GLY A N 1
ATOM 1509 C CA . GLY A 1 193 ? 12.261 1.967 19.179 1.00 65.06 193 GLY A CA 1
ATOM 1510 C C . GLY A 1 193 ? 11.756 3.097 18.285 1.00 65.06 193 GLY A C 1
ATOM 1511 O O . GLY A 1 193 ? 11.099 2.822 17.285 1.00 65.06 193 GLY A O 1
ATOM 1512 N N . PHE A 1 194 ? 12.103 4.345 18.613 1.00 63.78 194 PHE A N 1
ATOM 1513 C CA . PHE A 1 194 ? 11.925 5.469 17.706 1.00 63.78 194 PHE A CA 1
ATOM 1514 C C . PHE A 1 194 ? 13.205 5.632 16.886 1.00 63.78 194 PHE A C 1
ATOM 1516 O O . PHE A 1 194 ? 14.280 5.827 17.458 1.00 63.78 194 PHE A O 1
ATOM 1523 N N . PRO A 1 195 ? 13.132 5.518 15.562 1.00 60.16 195 PRO A N 1
ATOM 1524 C CA . PRO A 1 195 ? 14.326 5.593 14.753 1.00 60.16 195 PRO A CA 1
ATOM 1525 C C . PRO A 1 195 ? 14.879 7.023 14.742 1.00 60.16 195 PRO A C 1
ATOM 1527 O O . PRO A 1 195 ? 14.186 7.959 14.376 1.00 60.16 195 PRO A O 1
ATOM 1530 N N . MET A 1 196 ? 16.143 7.215 15.112 1.00 55.03 196 MET A N 1
ATOM 1531 C CA . MET A 1 196 ? 16.828 8.502 14.913 1.00 55.03 196 MET A CA 1
ATOM 1532 C C . MET A 1 196 ? 16.831 8.881 13.417 1.00 55.03 196 MET A C 1
ATOM 1534 O O . MET A 1 196 ? 16.952 7.971 12.584 1.00 55.03 196 MET A O 1
ATOM 1538 N N . PRO A 1 197 ? 16.712 10.177 13.060 1.00 53.06 197 PRO A N 1
ATOM 1539 C CA . PRO A 1 197 ? 16.369 10.620 11.711 1.00 53.06 197 PRO A CA 1
ATOM 1540 C C . PRO A 1 197 ? 17.391 10.109 10.695 1.00 53.06 197 PRO A C 1
ATOM 1542 O O . PRO A 1 197 ? 18.537 10.552 10.629 1.00 53.06 197 PRO A O 1
ATOM 1545 N N . ARG A 1 198 ? 16.966 9.133 9.897 1.00 47.72 198 ARG A N 1
ATOM 1546 C CA . ARG A 1 198 ? 17.614 8.738 8.648 1.00 47.72 198 ARG A CA 1
ATOM 1547 C C . ARG A 1 198 ? 16.611 8.933 7.527 1.00 47.72 198 ARG A C 1
ATOM 1549 O O . ARG A 1 198 ? 15.409 8.877 7.774 1.00 47.72 198 ARG A O 1
ATOM 1556 N N . ALA A 1 199 ? 17.142 9.186 6.332 1.00 45.44 199 ALA A N 1
ATOM 1557 C CA . ALA A 1 199 ? 16.392 9.475 5.118 1.00 45.44 199 ALA A CA 1
ATOM 1558 C C . ALA A 1 199 ? 15.165 8.556 4.998 1.00 45.44 199 ALA A C 1
ATOM 1560 O O . ALA A 1 199 ? 15.288 7.351 4.801 1.00 45.44 199 ALA A O 1
ATOM 1561 N N . VAL A 1 200 ? 14.005 9.180 5.213 1.00 52.38 200 VAL A N 1
ATOM 1562 C CA . VAL A 1 200 ? 12.649 8.675 4.994 1.00 52.38 200 VAL A CA 1
ATOM 1563 C C . VAL A 1 200 ? 12.307 7.383 5.745 1.00 52.38 200 VAL A C 1
ATOM 1565 O O . VAL A 1 200 ? 12.234 6.299 5.176 1.00 52.38 200 VAL A O 1
ATOM 1568 N N . ARG A 1 201 ? 11.965 7.513 7.030 1.00 60.16 201 ARG A N 1
ATOM 1569 C CA . ARG A 1 201 ? 11.060 6.556 7.679 1.00 60.16 201 ARG A CA 1
ATOM 1570 C C . ARG A 1 201 ? 9.644 7.108 7.677 1.00 60.16 201 ARG A C 1
ATOM 1572 O O . ARG A 1 201 ? 9.431 8.284 7.974 1.00 60.16 201 ARG A O 1
ATOM 1579 N N . ILE A 1 202 ? 8.695 6.258 7.293 1.00 68.62 202 ILE A N 1
ATOM 1580 C CA . ILE A 1 202 ? 7.295 6.644 7.091 1.00 68.62 202 ILE A CA 1
ATOM 1581 C C . ILE A 1 202 ? 6.676 7.117 8.410 1.00 68.62 202 ILE A C 1
ATOM 1583 O O . ILE A 1 202 ? 6.074 8.194 8.447 1.00 68.62 202 ILE A O 1
ATOM 1587 N N . LEU A 1 203 ? 6.946 6.391 9.503 1.00 71.06 203 LEU A N 1
ATOM 1588 C CA . LEU A 1 203 ? 6.439 6.705 10.836 1.00 71.06 203 LEU A CA 1
ATOM 1589 C C . LEU A 1 203 ? 7.166 7.870 11.518 1.00 71.06 203 LEU A C 1
ATOM 1591 O O . LEU A 1 203 ? 7.634 7.768 12.648 1.00 71.06 203 LEU A O 1
ATOM 1595 N N . GLN A 1 204 ? 7.310 8.979 10.804 1.00 73.12 204 GLN A N 1
ATOM 1596 C CA . GLN A 1 204 ? 7.869 10.239 11.280 1.00 73.12 204 GLN A CA 1
ATOM 1597 C C . GLN A 1 204 ? 7.246 11.373 10.471 1.00 73.12 204 GLN A C 1
ATOM 1599 O O . GLN A 1 204 ? 6.098 11.728 10.693 1.00 73.12 204 GLN A O 1
ATOM 1604 N N . CYS A 1 205 ? 7.972 11.910 9.493 1.00 70.69 205 CYS A N 1
ATOM 1605 C CA . CYS A 1 205 ? 7.562 13.095 8.748 1.00 70.69 205 CYS A CA 1
ATOM 1606 C C . CYS A 1 205 ? 6.543 12.816 7.646 1.00 70.69 205 CYS A C 1
ATOM 1608 O O . CYS A 1 205 ? 5.914 13.751 7.160 1.00 70.69 205 CYS A O 1
ATOM 1610 N N . VAL A 1 206 ? 6.385 11.554 7.236 1.00 78.31 206 VAL A N 1
ATOM 1611 C CA . VAL A 1 206 ? 5.360 11.180 6.256 1.00 78.31 206 VAL A CA 1
ATOM 1612 C C . VAL A 1 206 ? 4.002 11.074 6.946 1.00 78.31 206 VAL A C 1
ATOM 1614 O O . VAL A 1 206 ? 3.066 11.755 6.535 1.00 78.31 206 VAL A O 1
ATOM 1617 N N . ASP A 1 207 ? 3.913 10.291 8.022 1.00 74.81 207 ASP A N 1
ATOM 1618 C CA . ASP A 1 207 ? 2.680 10.155 8.808 1.00 74.81 207 ASP A CA 1
ATOM 1619 C C . ASP A 1 207 ? 2.353 11.416 9.620 1.00 74.81 207 ASP A C 1
ATOM 1621 O O . ASP A 1 207 ? 1.195 11.811 9.741 1.00 74.81 207 ASP A O 1
ATOM 1625 N N . PHE A 1 208 ? 3.374 12.092 10.151 1.00 75.31 208 PHE A N 1
ATOM 1626 C CA . PHE A 1 208 ? 3.233 13.256 11.025 1.00 75.31 208 PHE A CA 1
ATOM 1627 C C . PHE A 1 208 ? 4.052 14.446 10.498 1.00 75.31 208 PHE A C 1
ATOM 1629 O O . PHE A 1 208 ? 5.027 14.862 11.130 1.00 75.31 208 PHE A O 1
ATOM 1636 N N . PRO A 1 209 ? 3.653 15.059 9.366 1.00 67.50 209 PRO A N 1
ATOM 1637 C CA . PRO A 1 209 ? 4.394 16.171 8.761 1.00 67.50 209 PRO A CA 1
ATOM 1638 C C . PRO A 1 209 ? 4.473 17.417 9.657 1.00 67.50 209 PRO A C 1
ATOM 1640 O O . PRO A 1 209 ? 5.357 18.247 9.477 1.00 67.50 209 PRO A O 1
ATOM 1643 N N . GLY A 1 210 ? 3.572 17.550 10.637 1.00 65.00 210 GLY A N 1
ATOM 1644 C CA . GLY A 1 210 ? 3.592 18.623 11.636 1.00 65.00 210 GLY A CA 1
ATOM 1645 C C . GLY A 1 210 ? 4.536 18.389 12.824 1.00 65.00 210 GLY A C 1
ATOM 1646 O O . GLY A 1 210 ? 4.555 19.212 13.737 1.00 65.00 210 GLY A O 1
ATOM 1647 N N . ASN A 1 211 ? 5.286 17.282 12.863 1.00 65.19 211 ASN A N 1
ATOM 1648 C CA . ASN A 1 211 ? 6.253 17.031 13.931 1.00 65.19 211 ASN A CA 1
ATOM 1649 C C . ASN A 1 211 ? 7.391 18.081 13.873 1.00 65.19 211 ASN A C 1
ATOM 1651 O O . ASN A 1 211 ? 7.961 18.289 12.800 1.00 65.19 211 ASN A O 1
ATOM 1655 N N . PRO A 1 212 ? 7.755 18.740 14.994 1.00 62.09 212 PRO A N 1
ATOM 1656 C CA . PRO A 1 212 ? 8.816 19.750 15.030 1.00 62.09 212 PRO A CA 1
ATOM 1657 C C . PRO A 1 212 ? 10.147 19.299 14.413 1.00 62.09 212 PRO A C 1
ATOM 1659 O O . PRO A 1 212 ? 10.800 20.090 13.731 1.00 62.09 212 PRO A O 1
ATOM 1662 N N . GLU A 1 213 ? 10.521 18.027 14.575 1.00 59.47 213 GLU A N 1
ATOM 1663 C CA . GLU A 1 213 ? 11.758 17.460 14.010 1.00 59.47 213 GLU A CA 1
ATOM 1664 C C . GLU A 1 213 ? 11.740 17.400 12.472 1.00 59.47 213 GLU A C 1
ATOM 1666 O O . GLU A 1 213 ? 12.787 17.348 11.831 1.00 59.47 213 GLU A O 1
ATOM 1671 N N . CYS A 1 214 ? 10.556 17.476 11.861 1.00 59.16 214 CYS A N 1
ATOM 1672 C CA . CYS A 1 214 ? 10.360 17.489 10.412 1.00 59.16 214 CYS A CA 1
ATOM 1673 C C . CYS A 1 214 ? 10.446 18.893 9.801 1.00 59.16 214 CYS A C 1
ATOM 1675 O O . CYS A 1 214 ? 10.484 19.033 8.580 1.00 59.16 214 CYS A O 1
ATOM 1677 N N . THR A 1 215 ? 10.491 19.933 10.639 1.00 53.66 215 THR A N 1
ATOM 1678 C CA . THR A 1 215 ? 10.568 21.341 10.211 1.00 53.66 215 THR A CA 1
ATOM 1679 C C . THR A 1 215 ? 11.983 21.917 10.293 1.00 53.66 215 THR A C 1
ATOM 1681 O O . THR A 1 215 ? 12.264 22.968 9.718 1.00 53.66 215 THR A O 1
ATOM 1684 N N . THR A 1 216 ? 12.917 21.226 10.954 1.00 46.25 216 THR A N 1
ATOM 1685 C CA . THR A 1 216 ? 14.299 21.691 11.120 1.00 46.25 216 THR A CA 1
ATOM 1686 C C . THR A 1 216 ? 15.178 21.290 9.939 1.00 46.25 216 THR A C 1
ATOM 1688 O O . THR A 1 216 ? 16.071 20.459 10.058 1.00 46.25 216 THR A O 1
ATOM 1691 N N . ASN A 1 217 ? 14.936 21.925 8.795 1.00 41.16 217 ASN A N 1
ATOM 1692 C CA . ASN A 1 217 ? 15.930 22.114 7.736 1.00 41.16 217 ASN A CA 1
ATOM 1693 C C . ASN A 1 217 ? 15.838 23.544 7.181 1.00 41.16 217 ASN A C 1
ATOM 1695 O O . ASN A 1 217 ? 15.749 23.783 5.984 1.00 41.16 217 ASN A O 1
ATOM 1699 N N . SER A 1 218 ? 15.861 24.521 8.084 1.00 34.75 218 SER A N 1
ATOM 1700 C CA . SER A 1 218 ? 16.225 25.908 7.784 1.00 34.75 218 SER A CA 1
ATOM 1701 C C . SER A 1 218 ? 16.515 26.604 9.106 1.00 34.75 218 SER A C 1
ATOM 1703 O O . SER A 1 218 ? 15.646 26.684 9.971 1.00 34.75 218 SER A O 1
ATOM 1705 N N . GLY A 1 219 ? 17.761 27.032 9.303 1.00 38.31 219 GLY A N 1
ATOM 1706 C CA . GLY A 1 219 ? 18.199 27.631 10.555 1.00 38.31 219 GLY A CA 1
ATOM 1707 C C . GLY A 1 219 ? 17.401 28.879 10.918 1.00 38.31 219 GLY A C 1
ATOM 1708 O O . GLY A 1 219 ? 17.432 29.854 10.181 1.00 38.31 219 GLY A O 1
ATOM 1709 N N . SER A 1 220 ? 16.755 28.860 12.083 1.00 29.91 220 SER A N 1
ATOM 1710 C CA . SER A 1 220 ? 16.556 30.026 12.950 1.00 29.91 220 SER A CA 1
ATOM 1711 C C . SER A 1 220 ? 15.785 29.624 14.207 1.00 29.91 220 SER A C 1
ATOM 1713 O O . SER A 1 220 ? 14.679 29.110 14.107 1.00 29.91 220 SER A O 1
ATOM 1715 N N . GLY A 1 221 ? 16.389 29.899 15.366 1.00 29.12 221 GLY A N 1
ATOM 1716 C CA . GLY A 1 221 ? 15.744 30.399 16.585 1.00 29.12 221 GLY A CA 1
ATOM 1717 C C . GLY A 1 221 ? 14.468 29.725 17.094 1.00 29.12 221 GLY A C 1
ATOM 1718 O O . GLY A 1 221 ? 13.382 29.920 16.561 1.00 29.12 221 GLY A O 1
ATOM 1719 N N . PHE A 1 222 ? 14.594 29.086 18.257 1.00 37.50 222 PHE A N 1
ATOM 1720 C CA . PHE A 1 222 ? 13.501 28.870 19.202 1.00 37.50 222 PHE A CA 1
ATOM 1721 C C . PHE A 1 222 ? 12.603 30.113 19.339 1.00 37.50 222 PHE A C 1
ATOM 1723 O O . PHE A 1 222 ? 13.049 31.121 19.875 1.00 37.50 222 PHE A O 1
ATOM 1730 N N . THR A 1 223 ? 11.329 29.994 18.952 1.00 32.53 223 THR A N 1
ATOM 1731 C CA . THR A 1 223 ? 10.178 30.492 19.725 1.00 32.53 223 THR A CA 1
ATOM 1732 C C . THR A 1 223 ? 8.965 29.594 19.452 1.00 32.53 223 THR A C 1
ATOM 1734 O O . THR A 1 223 ? 8.660 29.239 18.319 1.00 32.53 223 THR A O 1
ATOM 1737 N N . SER A 1 224 ? 8.328 29.161 20.536 1.00 42.56 224 SER A N 1
ATOM 1738 C CA . SER A 1 224 ? 7.115 28.343 20.604 1.00 42.56 224 SER A CA 1
ATOM 1739 C C . SER A 1 224 ? 5.898 29.000 19.944 1.00 42.56 224 SER A C 1
ATOM 1741 O O . SER A 1 224 ? 5.809 30.223 19.996 1.00 42.56 224 SER A O 1
ATOM 1743 N N . VAL A 1 225 ? 4.937 28.182 19.477 1.00 33.56 225 VAL A N 1
ATOM 1744 C CA . VAL A 1 225 ? 3.456 28.291 19.641 1.00 33.56 225 VAL A CA 1
ATOM 1745 C C . VAL A 1 225 ? 2.779 27.435 18.558 1.00 33.56 225 VAL A C 1
ATOM 1747 O O . VAL A 1 225 ? 2.330 27.999 17.586 1.00 33.56 225 VAL A O 1
ATOM 1750 N N . TRP A 1 226 ? 2.707 26.096 18.670 1.00 29.77 226 TRP A N 1
ATOM 1751 C CA . TRP A 1 226 ? 1.781 25.282 17.829 1.00 29.77 226 TRP A CA 1
ATOM 1752 C C . TRP A 1 226 ? 1.283 23.976 18.486 1.00 29.77 226 TRP A C 1
ATOM 1754 O O . TRP A 1 226 ? 0.707 23.119 17.823 1.00 29.77 226 TRP A O 1
ATOM 1764 N N . MET A 1 227 ? 1.391 23.833 19.812 1.00 28.45 227 MET A N 1
ATOM 1765 C CA . MET A 1 227 ? 0.725 22.748 20.560 1.00 28.45 227 MET A CA 1
ATOM 1766 C C . MET A 1 227 ? -0.748 23.093 20.860 1.00 28.45 227 MET A C 1
ATOM 1768 O O . MET A 1 227 ? -1.228 22.971 21.981 1.00 28.45 227 MET A O 1
ATOM 1772 N N . THR A 1 228 ? -1.483 23.559 19.853 1.00 35.66 228 THR A N 1
ATOM 1773 C CA . THR A 1 228 ? -2.935 23.751 19.930 1.00 35.66 228 THR A CA 1
ATOM 1774 C C . THR A 1 228 ? -3.546 23.260 18.632 1.00 35.66 228 THR A C 1
ATOM 1776 O O . THR A 1 228 ? -3.456 23.972 17.637 1.00 35.66 228 THR A O 1
ATOM 1779 N N . MET A 1 229 ? -4.113 22.043 18.655 1.00 33.56 229 MET A N 1
ATOM 1780 C CA . MET A 1 229 ? -5.365 21.652 17.966 1.00 33.56 229 MET A CA 1
ATOM 1781 C C . MET A 1 229 ? -5.667 20.141 17.958 1.00 33.56 229 MET A C 1
ATOM 1783 O O . MET A 1 229 ? -6.695 19.768 17.407 1.00 33.56 229 MET A O 1
ATOM 1787 N N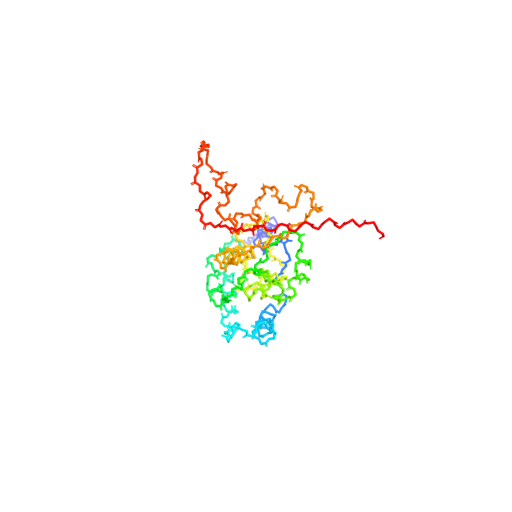 . ILE A 1 230 ? -4.892 19.251 18.596 1.00 36.09 230 ILE A N 1
ATOM 1788 C CA . ILE A 1 230 ? -5.382 17.877 18.828 1.00 36.09 230 ILE A CA 1
ATOM 1789 C C . ILE A 1 230 ? -4.898 17.354 20.188 1.00 36.09 230 ILE A C 1
ATOM 1791 O O . ILE A 1 230 ? -3.691 17.196 20.372 1.00 36.09 230 ILE A O 1
ATOM 1795 N N . PRO A 1 231 ? -5.791 17.047 21.149 1.00 34.81 231 PRO A N 1
ATOM 1796 C CA . PRO A 1 231 ? -5.434 16.215 22.287 1.00 34.81 231 PRO A CA 1
ATOM 1797 C C . PRO A 1 231 ? -5.373 14.760 21.797 1.00 34.81 231 PRO A C 1
ATOM 1799 O O . PRO A 1 231 ? -6.278 13.971 22.055 1.00 34.81 231 PRO A O 1
ATOM 1802 N N . VAL A 1 232 ? -4.341 14.409 21.018 1.00 41.50 232 VAL A N 1
ATOM 1803 C CA . VAL A 1 232 ? -4.056 13.000 20.724 1.00 41.50 232 VAL A CA 1
ATOM 1804 C C . VAL A 1 232 ? -3.417 12.431 21.978 1.00 41.50 232 VAL A C 1
ATOM 1806 O O . VAL A 1 232 ? -2.271 12.743 22.301 1.00 41.50 232 VAL A O 1
ATOM 1809 N N . TRP A 1 233 ? -4.158 11.604 22.702 1.00 36.69 233 TRP A N 1
ATOM 1810 C CA . TRP A 1 233 ? -3.543 10.681 23.642 1.00 36.69 233 TRP A CA 1
ATOM 1811 C C . TRP A 1 233 ? -2.748 9.676 22.801 1.00 36.69 233 TRP A C 1
ATOM 1813 O O . TRP A 1 233 ? -3.325 8.858 22.090 1.00 36.69 233 TRP A O 1
ATOM 1823 N N . ILE A 1 234 ? -1.422 9.828 22.775 1.00 42.81 234 ILE A N 1
ATOM 1824 C CA . ILE A 1 234 ? -0.518 8.893 22.101 1.00 42.81 234 ILE A CA 1
ATOM 1825 C C . ILE A 1 234 ? -0.146 7.825 23.121 1.00 42.81 234 ILE A C 1
ATOM 1827 O O . ILE A 1 234 ? 0.609 8.089 24.060 1.00 42.81 234 ILE A O 1
ATOM 1831 N N . THR A 1 235 ? -0.653 6.615 22.921 1.00 45.47 235 THR A N 1
ATOM 1832 C CA . THR A 1 235 ? -0.261 5.451 23.715 1.00 45.47 235 THR A CA 1
ATOM 1833 C C . THR A 1 235 ? 0.844 4.702 22.965 1.00 45.47 235 THR A C 1
ATOM 1835 O O . THR A 1 235 ? 0.635 4.179 21.868 1.00 45.47 235 THR A O 1
ATOM 1838 N N . ILE A 1 236 ? 2.052 4.677 23.544 1.00 49.09 236 ILE A N 1
ATOM 1839 C CA . ILE A 1 236 ? 3.205 3.938 23.006 1.00 49.09 236 ILE A CA 1
ATOM 1840 C C . ILE A 1 236 ? 3.246 2.556 23.656 1.00 49.09 236 ILE A C 1
ATOM 1842 O O . ILE A 1 236 ? 3.471 2.435 24.861 1.00 49.09 236 ILE A O 1
ATOM 1846 N N . MET A 1 237 ? 3.083 1.504 22.853 1.00 43.62 237 MET A N 1
ATOM 1847 C CA . MET A 1 237 ? 3.276 0.129 23.315 1.00 43.62 237 MET A CA 1
ATOM 1848 C C . MET A 1 237 ? 4.719 -0.320 23.060 1.00 43.62 237 MET A C 1
ATOM 1850 O O . MET A 1 237 ? 5.101 -0.589 21.920 1.00 43.62 237 MET A O 1
ATOM 1854 N N . ASN A 1 238 ? 5.511 -0.434 24.131 1.00 41.94 238 ASN A N 1
ATOM 1855 C CA . ASN A 1 238 ? 6.835 -1.058 24.103 1.00 41.94 238 ASN A CA 1
ATOM 1856 C C . ASN A 1 238 ? 6.722 -2.527 24.519 1.00 41.94 238 ASN A C 1
ATOM 1858 O O . ASN A 1 238 ? 6.424 -2.825 25.673 1.00 41.94 238 ASN A O 1
ATOM 1862 N N . ASN A 1 239 ? 7.013 -3.448 23.602 1.00 44.00 239 ASN A N 1
ATOM 1863 C CA . ASN A 1 239 ? 7.198 -4.853 23.952 1.00 44.00 239 ASN A CA 1
ATOM 1864 C C . ASN A 1 239 ? 8.673 -5.116 24.257 1.00 44.00 239 ASN A C 1
ATOM 1866 O O . ASN A 1 239 ? 9.492 -5.238 23.349 1.00 44.00 239 ASN A O 1
ATOM 1870 N N . TYR A 1 240 ? 9.004 -5.215 25.543 1.00 35.59 240 TYR A N 1
ATOM 1871 C CA . TYR A 1 240 ? 10.261 -5.805 25.998 1.00 35.59 240 TYR A CA 1
ATOM 1872 C C . TYR A 1 240 ? 10.056 -7.323 26.089 1.00 35.59 240 TYR A C 1
ATOM 1874 O O . TYR A 1 240 ? 9.655 -7.858 27.120 1.00 35.59 240 TYR A O 1
ATOM 1882 N N . GLY A 1 241 ? 10.245 -8.022 24.970 1.00 32.19 241 GLY A N 1
ATOM 1883 C CA . GLY A 1 241 ? 10.267 -9.483 24.948 1.00 32.19 241 GLY A CA 1
ATOM 1884 C C . GLY A 1 241 ? 11.651 -9.976 25.352 1.00 32.19 241 GLY A C 1
ATOM 1885 O O . GLY A 1 241 ? 12.567 -9.959 24.536 1.00 32.19 241 GLY A O 1
ATOM 1886 N N . ASN A 1 242 ? 11.809 -10.385 26.609 1.00 32.44 242 ASN A N 1
ATOM 1887 C CA . ASN A 1 242 ? 13.006 -11.067 27.090 1.00 32.44 242 ASN A CA 1
ATOM 1888 C C . ASN A 1 242 ? 13.019 -12.483 26.484 1.00 32.44 242 ASN A C 1
ATOM 1890 O O . ASN A 1 242 ? 12.313 -13.363 26.966 1.00 32.44 242 ASN A O 1
ATOM 1894 N N . MET A 1 243 ? 13.743 -12.689 25.381 1.00 32.50 243 MET A N 1
ATOM 1895 C CA . MET A 1 243 ? 13.978 -14.023 24.820 1.00 32.50 243 MET A CA 1
ATOM 1896 C C . MET A 1 243 ? 15.172 -14.657 25.536 1.00 32.50 243 MET A C 1
ATOM 1898 O O . MET A 1 243 ? 16.293 -14.601 25.041 1.00 32.50 243 MET A O 1
ATOM 1902 N N . ASN A 1 244 ? 14.910 -15.231 26.708 1.00 33.47 244 ASN A N 1
ATOM 1903 C CA . ASN A 1 244 ? 15.697 -16.323 27.267 1.00 33.47 244 ASN A CA 1
ATOM 1904 C C . ASN A 1 244 ? 14.714 -17.467 27.513 1.00 33.47 244 ASN A C 1
ATOM 1906 O O . ASN A 1 244 ? 13.943 -17.377 28.462 1.00 33.47 244 ASN A O 1
ATOM 1910 N N . ASP A 1 245 ? 14.708 -18.440 26.603 1.00 32.75 245 ASP A N 1
ATOM 1911 C CA . ASP A 1 245 ? 14.511 -19.878 26.836 1.00 32.75 245 ASP A CA 1
ATOM 1912 C C . ASP A 1 245 ? 14.873 -20.633 25.545 1.00 32.75 245 ASP A C 1
ATOM 1914 O O . ASP A 1 245 ? 14.346 -20.261 24.468 1.00 32.75 245 ASP A O 1
#